Protein 1F9V (pdb70)

B-factor: mean 19.16, std 11.24, range [6.11, 59.89]

Sequence (313 aa):
GNIRVYCRIRPALKNLENSDTSLINVNEFDDNSGVQSMEVTKIQNTAQVHEFKFDKIFDQQDTNVDVFKEVGQLVQSSLDGYNVCIFAYGQTGSGKTFTMLNPGDGIIPSTISHIFNWINKLKTKGWDYKVNCEFIEIYNENIVDLLRKHEIRHDQETKTTTITNVTSCKLESEEMVEIILKKANEHSSASHSIFIIHLSGSNAGAHSYGTLNLVDLAGSERINVSQVVGDRLRETQNINKSLSCLGDVIHALGQPDRHIPFRNSKLTYLLQYSLTGDSKTLMFVNISPSSSHINETLNSLRFASKVNSTRLV

CATH classification: 3.40.850.10

InterPro domains:
  IPR001752 Kinesin motor domain [PF00225] (392-722)
  IPR001752 Kinesin motor domain [PR00380] (465-486)
  IPR001752 Kinesin motor domain [PR00380] (590-607)
  IPR001752 Kinesin motor domain [PR00380] (621-639)
  IPR001752 Kinesin motor domain [PR00380] (673-694)
  IPR001752 Kinesin motor domain [PS50067] (386-723)
  IPR001752 Kinesin motor domain [SM00129] (384-729)
  IPR019821 Kinesin motor domain, conserved site [PS00411] (620-631)
  IPR027417 P-loop containing nucleoside triphosphate hydrolase [SSF52540] (343-721)
  IPR027640 Kinesin-like protein [PTHR47972] (125-725)
  IPR036961 Kinesin motor domain superfamily [G3DSA:3.40.850.10] (383-727)

Organism: Saccharomyces cerevisiae (strain ATCC 204508 / S288c) (NCBI:txid559292)

Structure (mmCIF, N/CA/C/O backbone):
data_1F9V
#
_entry.id   1F9V
#
_cell.length_a   43.94
_cell.length_b   77.37
_cell.length_c   47.71
_cell.angle_alpha   90.0
_cell.angle_beta   105.88
_cell.angle_gamma   90.0
#
_symmetry.space_group_name_H-M   'P 1 21 1'
#
loop_
_entity.id
_entity.type
_entity.pdbx_description
1 polymer 'KINESIN-LIKE PROTEIN KAR3'
2 non-polymer 'MAGNESIUM ION'
3 non-polymer "ADENOSINE-5'-DIPHOSPHATE"
4 water water
#
loop_
_atom_site.group_PDB
_atom_site.id
_atom_site.type_symbol
_atom_site.label_atom_id
_atom_site.label_alt_id
_atom_site.label_comp_id
_atom_site.label_asym_id
_atom_site.label_entity_id
_atom_site.label_seq_id
_atom_site.pdbx_PDB_ins_code
_atom_site.Cartn_x
_atom_site.Cartn_y
_atom_site.Cartn_z
_atom_site.occupancy
_atom_site.B_iso_or_equiv
_atom_site.auth_seq_id
_atom_site.auth_comp_id
_atom_site.auth_asym_id
_atom_site.auth_atom_id
_atom_site.pdbx_PDB_model_num
ATOM 1 N N . GLY A 1 3 ? 3.709 -16.575 9.527 1.00 20.94 385 GLY A N 1
ATOM 2 C CA . GLY A 1 3 ? 3.440 -15.679 10.684 1.00 18.68 385 GLY A CA 1
ATOM 3 C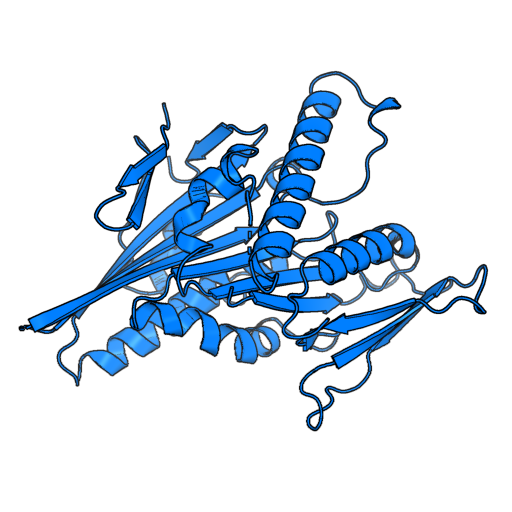 C . GLY A 1 3 ? 1.958 -15.534 10.970 1.00 18.69 385 GLY A C 1
ATOM 4 O O . GLY A 1 3 ? 1.121 -15.801 10.106 1.00 20.17 385 GLY A O 1
ATOM 5 N N . ASN A 1 4 ? 1.632 -15.105 12.185 1.00 16.39 386 ASN A N 1
ATOM 6 C CA . ASN A 1 4 ? 0.242 -14.926 12.595 1.00 14.11 386 ASN A CA 1
ATOM 7 C C . ASN A 1 4 ? -0.240 -13.553 12.149 1.00 12.49 386 ASN A C 1
ATOM 8 O O . ASN A 1 4 ? -0.107 -12.563 12.872 1.00 12.33 386 ASN A O 1
ATOM 13 N N . ILE A 1 5 ? -0.813 -13.511 10.952 1.00 10.60 387 ILE A N 1
ATOM 14 C CA . ILE A 1 5 ? -1.276 -12.269 10.358 1.00 10.35 387 ILE A CA 1
ATOM 15 C C . ILE A 1 5 ? -2.744 -12.322 9.945 1.00 9.88 387 ILE A C 1
ATOM 16 O O . ILE A 1 5 ? -3.221 -13.344 9.465 1.00 10.69 387 ILE A O 1
ATOM 21 N N . ARG A 1 6 ? -3.447 -11.211 10.133 1.00 9.30 388 ARG A N 1
ATOM 22 C CA . ARG A 1 6 ? -4.845 -11.110 9.735 1.00 9.06 388 ARG A CA 1
ATOM 23 C C . ARG A 1 6 ? -5.066 -9.739 9.138 1.00 8.19 388 ARG A C 1
ATOM 24 O O . ARG A 1 6 ? -4.361 -8.785 9.466 1.00 7.30 388 ARG A O 1
ATOM 32 N N . VAL A 1 7 ? -6.047 -9.647 8.251 1.00 7.12 389 VAL A N 1
ATOM 33 C CA . VAL A 1 7 ? -6.359 -8.400 7.584 1.00 8.26 389 VAL A CA 1
ATOM 34 C C . VAL A 1 7 ? -7.840 -8.053 7.701 1.00 8.11 389 VAL A C 1
ATOM 35 O O . VAL A 1 7 ? -8.699 -8.885 7.409 1.00 7.79 389 VAL A O 1
ATOM 39 N N . TYR A 1 8 ? -8.124 -6.835 8.155 1.00 7.89 390 TYR A N 1
ATOM 40 C CA . TYR A 1 8 ? -9.498 -6.339 8.272 1.00 8.30 390 TYR A CA 1
ATOM 41 C C . TYR A 1 8 ? -9.622 -5.117 7.373 1.00 9.59 390 TYR A C 1
ATOM 42 O O . TYR A 1 8 ? -8.673 -4.338 7.229 1.00 9.89 390 TYR A O 1
ATOM 51 N N . CYS A 1 9 ? -10.785 -4.950 6.757 1.00 8.65 391 CYS A N 1
ATOM 52 C CA . CYS A 1 9 ? -11.028 -3.779 5.932 1.00 7.70 391 CYS A CA 1
ATOM 53 C C . CYS A 1 9 ? -12.153 -3.013 6.623 1.00 7.36 391 CYS A C 1
ATOM 54 O O . CYS A 1 9 ? -13.060 -3.627 7.192 1.00 8.42 391 CYS A O 1
ATOM 57 N N . ARG A 1 10 ? -12.088 -1.687 6.611 1.00 7.42 392 ARG A N 1
ATOM 58 C CA . ARG A 1 10 ? -13.153 -0.897 7.212 1.00 7.53 392 ARG A CA 1
ATOM 59 C C . ARG A 1 10 ? -13.572 0.244 6.310 1.00 8.81 392 ARG A C 1
ATOM 60 O O . ARG A 1 10 ? -12.756 1.086 5.928 1.00 7.84 392 ARG A O 1
ATOM 68 N N . ILE A 1 11 ? -14.856 0.265 5.966 1.00 9.40 393 ILE A N 1
ATOM 69 C CA . ILE A 1 11 ? -15.404 1.326 5.133 1.00 9.76 393 ILE A CA 1
ATOM 70 C C . ILE A 1 11 ? -16.003 2.348 6.091 1.00 8.93 393 ILE A C 1
ATOM 71 O O . ILE A 1 11 ? -16.893 2.018 6.878 1.00 10.33 393 ILE A O 1
ATOM 76 N N . ARG A 1 12 ? -15.507 3.576 6.055 1.00 9.16 394 ARG A N 1
ATOM 77 C CA . ARG A 1 12 ? -16.045 4.602 6.934 1.00 9.93 394 ARG A CA 1
ATOM 78 C C . ARG A 1 12 ? -17.333 5.160 6.339 1.00 12.04 394 ARG A C 1
ATOM 79 O O . ARG A 1 12 ? -17.606 4.982 5.152 1.00 11.34 394 ARG A O 1
ATOM 87 N N . PRO A 1 13 ? -18.177 5.782 7.178 1.00 13.74 395 PRO A N 1
ATOM 88 C CA . PRO A 1 13 ? -19.420 6.364 6.662 1.00 13.09 395 PRO A CA 1
ATOM 89 C C . PRO A 1 13 ? -19.068 7.485 5.685 1.00 14.23 395 PRO A C 1
ATOM 90 O O . PRO A 1 13 ? -18.009 8.109 5.788 1.00 12.53 395 PRO A O 1
ATOM 94 N N . ALA A 1 14 ? -19.946 7.739 4.722 1.00 15.53 396 ALA A N 1
ATOM 95 C CA . ALA A 1 14 ? -19.679 8.809 3.767 1.00 17.95 396 ALA A CA 1
ATOM 96 C C . ALA A 1 14 ? -19.986 10.139 4.422 1.00 19.42 396 ALA A C 1
ATOM 97 O O . ALA A 1 14 ? -20.821 10.217 5.339 1.00 18.59 396 ALA A O 1
ATOM 99 N N . LEU A 1 15 ? -19.277 11.181 3.968 1.00 22.70 397 LEU A N 1
ATOM 100 C CA . LEU A 1 15 ? -19.527 12.537 4.461 1.00 27.27 397 LEU A CA 1
ATOM 101 C C . LEU A 1 15 ? -20.747 12.955 3.626 1.00 28.40 397 LEU A C 1
ATOM 102 O O . LEU A 1 15 ? -20.668 13.110 2.396 1.00 28.78 397 LEU A O 1
ATOM 107 N N . LYS A 1 16 ? -21.872 13.204 4.289 1.00 30.13 398 LYS A N 1
ATOM 108 C CA . LYS A 1 16 ? -23.069 13.502 3.516 1.00 32.15 398 LYS A CA 1
ATOM 109 C C . LYS A 1 16 ? -23.188 14.844 2.826 1.00 34.07 398 LYS A C 1
ATOM 110 O O . LYS A 1 16 ? -22.706 15.881 3.289 1.00 33.43 398 LYS A O 1
ATOM 116 N N . ASN A 1 17 ? -23.801 14.762 1.640 1.00 36.75 399 ASN A N 1
ATOM 117 C CA . ASN A 1 17 ? -24.065 15.911 0.744 1.00 39.51 399 ASN A CA 1
ATOM 118 C C . ASN A 1 17 ? -22.766 16.333 0.045 1.00 40.17 399 ASN A C 1
ATOM 119 O O . ASN A 1 17 ? -22.752 16.888 -1.075 1.00 41.02 399 ASN A O 1
ATOM 124 N N . LEU A 1 18 ? -21.651 16.097 0.721 1.00 38.64 400 LEU A N 1
ATOM 125 C CA . LEU A 1 18 ? -20.341 16.417 0.155 1.00 36.62 400 LEU A CA 1
ATOM 126 C C . LEU A 1 18 ? -19.733 15.247 -0.621 1.00 34.02 400 LEU A C 1
ATOM 127 O O . LEU A 1 18 ? -18.872 15.453 -1.481 1.00 35.13 400 LEU A O 1
ATOM 132 N N . GLU A 1 19 ? -20.176 14.027 -0.329 1.00 28.77 401 GLU A N 1
ATOM 133 C CA . GLU A 1 19 ? -19.683 12.842 -1.019 1.00 24.20 401 GLU A CA 1
ATOM 134 C C . GLU A 1 19 ? -20.857 12.080 -1.621 1.00 22.87 401 GLU A C 1
ATOM 135 O O . GLU A 1 19 ? -22.012 12.343 -1.288 1.00 23.07 401 GLU A O 1
ATOM 141 N N . ASN A 1 20 ? -20.562 11.140 -2.513 1.00 20.16 402 ASN A N 1
ATOM 142 C CA . ASN A 1 20 ? -21.604 10.329 -3.127 1.00 17.77 402 ASN A CA 1
ATOM 143 C C . ASN A 1 20 ? -20.996 9.094 -3.767 1.00 17.08 402 ASN A C 1
ATOM 144 O O . ASN A 1 20 ? -19.785 9.023 -3.972 1.00 16.33 402 ASN A O 1
ATOM 149 N N . SER A 1 21 ? -21.843 8.119 -4.076 1.00 15.55 403 SER A N 1
ATOM 150 C CA . SER A 1 21 ? -21.394 6.882 -4.701 1.00 14.82 403 SER A CA 1
ATOM 151 C C . SER A 1 21 ? -22.072 6.728 -6.067 1.00 15.76 403 SER A C 1
ATOM 152 O O . SER A 1 21 ? -22.398 5.618 -6.500 1.00 15.04 403 SER A O 1
ATOM 155 N N . ASP A 1 22 ? -22.269 7.858 -6.738 1.00 16.00 404 ASP A N 1
ATOM 156 C CA . ASP A 1 22 ? -22.925 7.904 -8.046 1.00 16.51 404 ASP A CA 1
ATOM 157 C C . ASP A 1 22 ? -22.239 7.127 -9.168 1.00 17.15 404 ASP A C 1
ATOM 158 O O . ASP A 1 22 ? -22.907 6.643 -10.085 1.00 16.08 404 ASP A O 1
ATOM 163 N N . THR A 1 23 ? -20.914 7.017 -9.112 1.00 14.83 405 THR A N 1
ATOM 164 C CA . THR A 1 23 ? -20.181 6.347 -10.180 1.00 14.70 405 THR A CA 1
ATOM 165 C C . THR A 1 23 ? -19.402 5.092 -9.804 1.00 13.61 405 THR A C 1
ATOM 166 O O . THR A 1 23 ? -18.481 4.693 -10.517 1.00 14.33 405 THR A O 1
ATOM 170 N N . SER A 1 24 ? -19.767 4.466 -8.693 1.00 12.12 406 SER A N 1
ATOM 171 C CA . SER A 1 24 ? -19.097 3.241 -8.275 1.00 12.41 406 SER A CA 1
ATOM 172 C C . SER A 1 24 ? -19.975 2.475 -7.300 1.00 11.65 406 SER A C 1
ATOM 173 O O . SER A 1 24 ? -20.953 3.010 -6.769 1.00 12.95 406 SER A O 1
ATOM 176 N N . LEU A 1 25 ? -19.622 1.217 -7.074 1.00 10.54 407 LEU A N 1
ATOM 177 C CA . LEU A 1 25 ? -20.371 0.373 -6.168 1.00 10.73 407 LEU A CA 1
ATOM 178 C C . LEU A 1 25 ? -19.443 -0.478 -5.311 1.00 11.49 407 LEU A C 1
ATOM 179 O O . LEU A 1 25 ? -18.563 -1.170 -5.817 1.00 11.14 407 LEU A O 1
ATOM 184 N N . ILE A 1 26 ? -19.642 -0.411 -4.007 1.00 11.39 408 ILE A N 1
ATOM 185 C CA . ILE A 1 26 ? -18.857 -1.215 -3.092 1.00 12.52 408 ILE A CA 1
ATOM 186 C C . ILE A 1 26 ? -19.892 -2.044 -2.365 1.00 13.02 408 ILE A C 1
ATOM 187 O O . ILE A 1 26 ? -20.728 -1.509 -1.640 1.00 15.32 408 ILE A O 1
ATOM 192 N N . ASN A 1 27 ? -19.859 -3.348 -2.584 1.00 12.78 409 ASN A N 1
ATOM 193 C CA . ASN A 1 27 ? -20.809 -4.240 -1.945 1.00 13.39 409 ASN A CA 1
ATOM 194 C C . ASN A 1 27 ? -20.102 -5.200 -1.000 1.00 13.21 409 ASN A C 1
ATOM 195 O O . ASN A 1 27 ? -19.225 -5.960 -1.414 1.00 12.71 409 ASN A O 1
ATOM 200 N N . VAL A 1 28 ? -20.493 -5.173 0.269 1.00 12.73 410 VAL A N 1
ATOM 201 C CA . VAL A 1 28 ? -19.893 -6.054 1.260 1.00 12.11 410 VAL A CA 1
ATOM 202 C C . VAL A 1 28 ? -20.845 -7.194 1.589 1.00 13.00 410 VAL A C 1
ATOM 203 O O . VAL A 1 28 ? -22.000 -6.962 1.938 1.00 14.20 410 VAL A O 1
ATOM 207 N N . ASN A 1 29 ? -20.363 -8.424 1.479 1.00 12.65 411 ASN A N 1
ATOM 208 C CA . ASN A 1 29 ? -21.188 -9.578 1.786 1.00 15.65 411 ASN A CA 1
ATOM 209 C C . ASN A 1 29 ? -21.122 -9.894 3.270 1.00 16.43 411 ASN A C 1
ATOM 210 O O . ASN A 1 29 ? -20.227 -9.433 3.980 1.00 15.85 411 ASN A O 1
ATOM 215 N N . GLU A 1 30 ? -22.084 -10.675 3.742 1.00 17.43 412 GLU A N 1
ATOM 216 C CA . GLU A 1 30 ? -22.129 -11.053 5.144 1.00 18.60 412 GLU A CA 1
ATOM 217 C C . GLU A 1 30 ? -20.989 -12.030 5.429 1.00 16.64 412 GLU A C 1
ATOM 218 O O . GLU A 1 30 ? -20.622 -12.830 4.569 1.00 15.45 412 GLU A O 1
ATOM 224 N N . PHE A 1 31 ? -20.413 -11.946 6.625 1.00 15.77 413 PHE A N 1
ATOM 225 C CA . PHE A 1 31 ? -19.318 -12.836 7.010 1.00 15.57 413 PHE A CA 1
ATOM 226 C C . PHE A 1 31 ? -19.751 -14.289 6.824 1.00 16.85 413 PHE A C 1
ATOM 227 O O . PHE A 1 31 ? -20.854 -14.673 7.227 1.00 15.65 413 PHE A O 1
ATOM 235 N N . ASP A 1 32 ? -18.880 -15.091 6.211 1.00 17.04 414 ASP A N 1
ATOM 236 C CA . ASP A 1 32 ? -19.168 -16.499 5.958 1.00 18.58 414 ASP A CA 1
ATOM 237 C C . ASP A 1 32 ? -18.637 -17.366 7.091 1.00 20.57 414 ASP A C 1
ATOM 238 O O . ASP A 1 32 ? -17.456 -17.715 7.116 1.00 20.13 414 ASP A O 1
ATOM 243 N N . ASP A 1 33 ? -19.519 -17.712 8.023 1.00 21.28 415 ASP A N 1
ATOM 244 C CA . ASP A 1 33 ? -19.154 -18.536 9.170 1.00 23.82 415 ASP A CA 1
ATOM 245 C C . ASP A 1 33 ? -18.531 -19.866 8.754 1.00 23.06 415 ASP A C 1
ATOM 246 O O . ASP A 1 33 ? -17.632 -20.375 9.420 1.00 24.18 415 ASP A O 1
ATOM 251 N N . ASN A 1 34 ? -19.021 -20.419 7.650 1.00 23.56 416 ASN A N 1
ATOM 252 C CA . ASN A 1 34 ? -18.554 -21.700 7.120 1.00 23.54 416 ASN A CA 1
ATOM 253 C C . ASN A 1 34 ? -17.084 -21.682 6.693 1.00 21.48 416 ASN A C 1
ATOM 254 O O . ASN A 1 34 ? -16.348 -22.640 6.934 1.00 21.03 416 ASN A O 1
ATOM 259 N N . SER A 1 35 ? -16.659 -20.591 6.064 1.00 18.10 417 SER A N 1
ATOM 260 C CA . SER A 1 35 ? -15.288 -20.489 5.579 1.00 16.36 417 SER A CA 1
ATOM 261 C C . SER A 1 35 ? -14.378 -19.600 6.421 1.00 14.21 417 SER A C 1
ATOM 262 O O . SER A 1 35 ? -13.161 -19.644 6.274 1.00 14.78 417 SER A O 1
ATOM 265 N N . GLY A 1 36 ? -14.959 -18.792 7.295 1.00 12.54 418 GLY A N 1
ATOM 266 C CA . GLY A 1 36 ? -14.149 -17.933 8.141 1.00 12.07 418 GLY A CA 1
ATOM 267 C C . GLY A 1 36 ? -13.624 -16.645 7.526 1.00 12.39 418 GLY A C 1
ATOM 268 O O . GLY A 1 36 ? -12.692 -16.043 8.064 1.00 12.22 418 GLY A O 1
ATOM 269 N N . VAL A 1 37 ? -14.197 -16.219 6.402 1.00 10.07 419 VAL A N 1
ATOM 270 C CA . VAL A 1 37 ? -13.775 -14.973 5.766 1.00 10.24 419 VAL A CA 1
ATOM 271 C C . VAL A 1 37 ? -14.998 -14.179 5.326 1.00 10.45 419 VAL A C 1
ATOM 272 O O . VAL A 1 37 ? -16.122 -14.681 5.363 1.00 10.83 419 VAL A O 1
ATOM 276 N N . GLN A 1 38 ? -14.768 -12.936 4.923 1.00 9.45 420 GLN A N 1
ATOM 277 C CA . GLN A 1 38 ? -15.826 -12.055 4.452 1.00 9.78 420 GLN A CA 1
ATOM 278 C C . GLN A 1 38 ? -15.383 -11.489 3.111 1.00 10.76 420 GLN A C 1
ATOM 279 O O . GLN A 1 38 ? -14.216 -11.135 2.936 1.00 10.78 420 GLN A O 1
ATOM 285 N N . SER A 1 39 ? -16.310 -11.393 2.163 1.00 10.03 421 SER A N 1
ATOM 286 C CA . SER A 1 39 ? -15.965 -10.891 0.844 1.00 10.53 421 SER A CA 1
ATOM 287 C C . SER A 1 39 ? -16.664 -9.593 0.474 1.00 10.01 421 SER A C 1
ATOM 288 O O . SER A 1 39 ? -17.659 -9.200 1.084 1.00 9.75 421 SER A O 1
ATOM 291 N N . MET A 1 40 ? -16.108 -8.923 -0.530 1.00 9.77 422 MET A N 1
ATOM 292 C CA . MET A 1 40 ? -16.659 -7.673 -1.025 1.00 9.85 422 MET A CA 1
ATOM 293 C C . MET A 1 40 ? -16.357 -7.550 -2.514 1.00 10.51 422 MET A C 1
ATOM 294 O O . MET A 1 40 ? -15.445 -8.202 -3.034 1.00 9.70 422 MET A O 1
ATOM 299 N N . GLU A 1 41 ? -17.141 -6.717 -3.194 1.00 11.49 423 GLU A N 1
ATOM 300 C CA . GLU A 1 41 ? -16.980 -6.489 -4.624 1.00 12.73 423 GLU A CA 1
ATOM 301 C C . GLU A 1 41 ? -16.988 -5.000 -4.896 1.00 11.56 423 GLU A C 1
ATOM 302 O O . GLU A 1 41 ? -17.805 -4.265 -4.349 1.00 12.45 423 GLU A O 1
ATOM 308 N N . VAL A 1 42 ? -16.064 -4.560 -5.741 1.00 10.95 424 VAL A N 1
ATOM 309 C CA . VAL A 1 42 ? -15.955 -3.154 -6.088 1.00 10.46 424 VAL A CA 1
ATOM 310 C C . VAL A 1 42 ? -16.076 -3.025 -7.595 1.00 10.77 424 VAL A C 1
ATOM 311 O O . VAL A 1 42 ? -15.383 -3.713 -8.342 1.00 10.51 424 VAL A O 1
ATOM 315 N N . THR A 1 43 ? -16.956 -2.136 -8.037 1.00 11.50 425 THR A N 1
ATOM 316 C CA . THR A 1 43 ? -17.167 -1.921 -9.461 1.00 11.91 425 THR A CA 1
ATOM 317 C C . THR A 1 43 ? -17.188 -0.436 -9.805 1.00 12.00 425 THR A C 1
ATOM 318 O O . THR A 1 43 ? -17.777 0.367 -9.083 1.00 12.70 425 THR A O 1
ATOM 322 N N . LYS A 1 44 ? -16.535 -0.075 -10.906 1.00 11.92 426 LYS A N 1
ATOM 323 C CA . LYS A 1 44 ? -16.512 1.307 -11.369 1.00 13.40 426 LYS A CA 1
ATOM 324 C C . LYS A 1 44 ? -17.558 1.398 -12.479 1.00 13.33 426 LYS A C 1
ATOM 325 O O . LYS A 1 44 ? -17.613 0.531 -13.353 1.00 13.41 426 LYS A O 1
ATOM 331 N N . ILE A 1 45 ? -18.381 2.442 -12.435 1.00 14.64 427 ILE A N 1
ATOM 332 C CA . ILE A 1 45 ? -19.451 2.630 -13.412 1.00 17.28 427 ILE A CA 1
ATOM 333 C C . ILE A 1 45 ? -18.990 2.675 -14.871 1.00 19.38 427 ILE A C 1
ATOM 334 O O . ILE A 1 45 ? -19.728 2.262 -15.765 1.00 19.65 427 ILE A O 1
ATOM 339 N N . GLN A 1 46 ? -17.775 3.158 -15.114 1.00 20.32 428 GLN A N 1
ATOM 340 C CA . GLN A 1 46 ? -17.246 3.247 -16.473 1.00 22.93 428 GLN A CA 1
ATOM 341 C C . GLN A 1 46 ? -17.138 1.884 -17.154 1.00 22.33 428 GLN A C 1
ATOM 342 O O . GLN A 1 46 ? -17.080 1.800 -18.376 1.00 22.46 428 GLN A O 1
ATOM 348 N N . ASN A 1 47 ? -17.091 0.823 -16.356 1.00 21.35 429 ASN A N 1
ATOM 349 C CA . ASN A 1 47 ? -16.997 -0.534 -16.875 1.00 20.95 429 ASN A CA 1
ATOM 350 C C . ASN A 1 47 ? -17.507 -1.513 -15.826 1.00 19.65 429 ASN A C 1
ATOM 351 O O . ASN A 1 47 ? -16.725 -2.172 -15.135 1.00 16.21 429 ASN A O 1
ATOM 356 N N . THR A 1 48 ? -18.826 -1.612 -15.722 1.00 17.48 430 THR A N 1
ATOM 357 C CA . THR A 1 48 ? -19.445 -2.481 -14.736 1.00 18.05 430 THR A CA 1
ATOM 358 C C . THR A 1 48 ? -19.266 -3.972 -14.995 1.00 18.07 430 THR A C 1
ATOM 359 O O . THR A 1 48 ? -19.680 -4.797 -14.179 1.00 17.82 430 THR A O 1
ATOM 363 N N . ALA A 1 49 ? -18.646 -4.319 -16.122 1.00 18.44 431 ALA A N 1
ATOM 364 C CA . ALA A 1 49 ? -18.401 -5.724 -16.447 1.00 19.56 431 ALA A CA 1
ATOM 365 C C . ALA A 1 49 ? -17.195 -6.247 -15.659 1.00 18.76 431 ALA A C 1
ATOM 366 O O . ALA A 1 49 ? -17.041 -7.452 -15.477 1.00 19.09 431 ALA A O 1
ATOM 368 N N . GLN A 1 50 ? -16.340 -5.336 -15.200 1.00 18.14 432 GLN A N 1
ATOM 369 C CA . GLN A 1 50 ? -15.167 -5.724 -14.427 1.00 18.47 432 GLN A CA 1
ATOM 370 C C . GLN A 1 50 ? -15.426 -5.517 -12.938 1.00 16.48 432 GLN A C 1
ATOM 371 O O . GLN A 1 50 ? -15.422 -4.389 -12.437 1.00 16.10 432 GLN A O 1
ATOM 377 N N . VAL A 1 51 ? -15.657 -6.619 -12.236 1.00 15.40 433 VAL A N 1
ATOM 378 C CA . VAL A 1 51 ? -15.923 -6.568 -10.810 1.00 15.96 433 VAL A CA 1
ATOM 379 C C . VAL A 1 51 ? -14.698 -7.067 -10.051 1.00 15.26 433 VAL A C 1
ATOM 380 O O . VAL A 1 51 ? -14.229 -8.175 -10.288 1.00 16.14 433 VAL A O 1
ATOM 384 N N . HIS A 1 52 ? -14.173 -6.232 -9.160 1.00 13.97 434 HIS A N 1
ATOM 385 C CA . HIS A 1 52 ? -13.007 -6.595 -8.360 1.00 14.57 434 HIS A CA 1
ATOM 386 C C . HIS A 1 52 ? -13.477 -7.208 -7.049 1.00 14.06 434 HIS A C 1
ATOM 387 O O . HIS A 1 52 ? -14.120 -6.537 -6.241 1.00 13.73 434 HIS A O 1
ATOM 394 N N . GLU A 1 53 ? -13.163 -8.482 -6.839 1.00 13.94 435 GLU A N 1
ATOM 395 C CA . GLU A 1 53 ? -13.559 -9.153 -5.612 1.00 14.51 435 GLU A CA 1
ATOM 396 C C . GLU A 1 53 ? -12.376 -9.262 -4.659 1.00 14.51 435 GLU A C 1
ATOM 397 O O . GLU A 1 53 ? -11.234 -9.463 -5.087 1.00 13.92 435 GLU A O 1
ATOM 403 N N . PHE A 1 54 ? -12.665 -9.130 -3.369 1.00 12.46 436 PHE A N 1
ATOM 404 C CA . PHE A 1 54 ? -11.647 -9.223 -2.331 1.00 11.27 436 PHE A CA 1
ATOM 405 C C . PHE A 1 54 ? -12.213 -9.985 -1.141 1.00 12.23 436 PHE A C 1
ATOM 406 O O . PHE A 1 54 ? -13.414 -9.926 -0.864 1.00 13.17 436 PHE A O 1
ATOM 414 N N . LYS A 1 55 ? -11.343 -10.710 -0.445 1.00 11.34 437 LYS A N 1
ATOM 415 C CA . LYS A 1 55 ? -11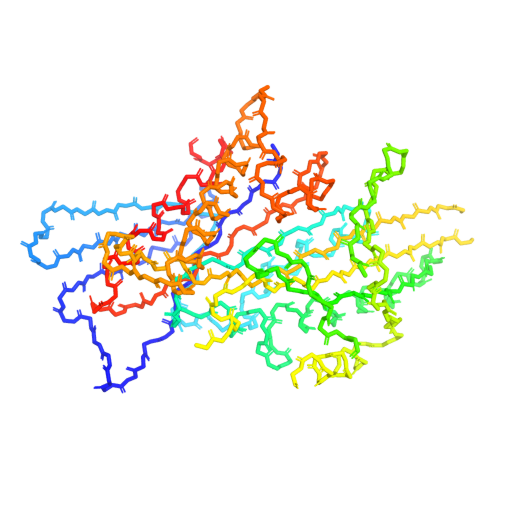.735 -11.468 0.738 1.00 10.72 437 LYS A CA 1
ATOM 416 C C . LYS A 1 55 ? -10.742 -11.148 1.850 1.00 10.34 437 LYS A C 1
ATOM 417 O O . LYS A 1 55 ? -9.528 -11.098 1.608 1.00 9.84 437 LYS A O 1
ATOM 423 N N . PHE A 1 56 ? -11.268 -10.921 3.052 1.00 8.05 438 PHE A N 1
ATOM 424 C CA . PHE A 1 56 ? -10.456 -10.593 4.218 1.00 7.58 438 PHE A CA 1
ATOM 425 C C . PHE A 1 56 ? -10.986 -11.340 5.427 1.00 9.21 438 PHE A C 1
ATOM 426 O O . PHE A 1 56 ? -12.017 -12.004 5.353 1.00 9.54 438 PHE A O 1
ATOM 434 N N . ASP A 1 57 ? -10.280 -11.248 6.546 1.00 9.23 439 ASP A N 1
ATOM 435 C CA . ASP A 1 57 ? -10.717 -11.939 7.748 1.00 9.42 439 ASP A CA 1
ATOM 436 C C . ASP A 1 57 ? -12.000 -11.311 8.276 1.00 9.43 439 ASP A C 1
ATOM 437 O O . ASP A 1 57 ? -12.822 -11.978 8.905 1.00 9.70 439 ASP A O 1
ATOM 442 N N . LYS A 1 58 ? -12.172 -10.023 8.003 1.00 9.90 440 LYS A N 1
ATOM 443 C CA . LYS A 1 58 ? -13.364 -9.310 8.439 1.00 11.41 440 LYS A CA 1
ATOM 444 C C . LYS A 1 58 ? -13.484 -8.003 7.682 1.00 11.46 440 LYS A C 1
ATOM 445 O O . LYS A 1 58 ? -12.484 -7.354 7.368 1.00 9.08 440 LYS A O 1
ATOM 451 N N . ILE A 1 59 ? -14.713 -7.621 7.366 1.00 9.79 441 ILE A N 1
ATOM 452 C CA . ILE A 1 59 ? -14.937 -6.366 6.675 1.00 9.26 441 ILE A CA 1
ATOM 453 C C . ILE A 1 59 ? -15.969 -5.593 7.470 1.00 9.57 441 ILE A C 1
ATOM 454 O O . ILE A 1 59 ? -17.078 -6.070 7.690 1.00 11.47 441 ILE A O 1
ATOM 459 N N . PHE A 1 60 ? -15.576 -4.416 7.938 1.00 8.33 442 PHE A N 1
ATOM 460 C CA . PHE A 1 60 ? -16.463 -3.553 8.705 1.00 9.31 442 PHE A CA 1
ATOM 461 C C . PHE A 1 60 ? -17.074 -2.555 7.738 1.00 10.11 442 PHE A C 1
ATOM 462 O O . PHE A 1 60 ? -16.363 -1.958 6.929 1.00 9.86 442 PHE A O 1
ATOM 470 N N . ASP A 1 61 ? -18.389 -2.377 7.807 1.00 11.18 443 ASP A N 1
ATOM 471 C CA . ASP A 1 61 ? -19.039 -1.431 6.911 1.00 11.79 443 ASP A CA 1
ATOM 472 C C . ASP A 1 61 ? -19.386 -0.129 7.624 1.00 11.62 443 ASP A C 1
ATOM 473 O O . ASP A 1 61 ? -19.003 0.078 8.779 1.00 10.56 443 ASP A O 1
ATOM 478 N N . GLN A 1 62 ? -20.100 0.751 6.932 1.00 10.41 444 GLN A N 1
ATOM 479 C CA . GLN A 1 62 ? -20.458 2.047 7.489 1.00 11.92 444 GLN A CA 1
ATOM 480 C C . GLN A 1 62 ? -21.270 1.999 8.780 1.00 10.43 444 GLN A C 1
ATOM 481 O O . GLN A 1 62 ? -21.297 2.977 9.522 1.00 12.30 444 GLN A O 1
ATOM 487 N N . GLN A 1 63 ? -21.924 0.873 9.050 1.00 11.06 445 GLN A N 1
ATOM 488 C CA . GLN A 1 63 ? -22.726 0.741 10.265 1.00 12.54 445 GLN A CA 1
ATOM 489 C C . GLN A 1 63 ? -21.859 0.357 11.464 1.00 12.93 445 GLN A C 1
ATOM 490 O O . GLN A 1 63 ? -22.276 0.507 12.612 1.00 12.43 445 GLN A O 1
ATOM 496 N N . ASP A 1 64 ? -20.654 -0.143 11.193 1.00 11.51 446 ASP A N 1
ATOM 497 C CA . ASP A 1 64 ? -19.749 -0.565 12.260 1.00 10.01 446 ASP A CA 1
ATOM 498 C C . ASP A 1 64 ? -19.051 0.591 12.958 1.00 10.47 446 ASP A C 1
ATOM 499 O O . ASP A 1 64 ? -18.237 1.292 12.366 1.00 11.14 446 ASP A O 1
ATOM 504 N N . THR A 1 65 ? -19.382 0.783 14.229 1.00 10.04 447 THR A N 1
ATOM 505 C CA . THR A 1 65 ? -18.795 1.843 15.043 1.00 9.80 447 THR A CA 1
ATOM 506 C C . THR A 1 65 ? -17.449 1.386 15.621 1.00 8.84 447 THR A C 1
ATOM 507 O O . THR A 1 65 ? -17.054 0.229 15.477 1.00 8.58 447 THR A O 1
ATOM 511 N N . ASN A 1 66 ? -16.753 2.302 16.284 1.00 9.03 448 ASN A N 1
ATOM 512 C CA . ASN A 1 66 ? -15.482 1.958 16.905 1.00 9.68 448 ASN A CA 1
ATOM 513 C C . ASN A 1 66 ? -15.687 0.871 17.959 1.00 9.58 448 ASN A C 1
ATOM 514 O O . ASN A 1 66 ? -14.851 -0.014 18.120 1.00 10.78 448 ASN A O 1
ATOM 519 N N . VAL A 1 67 ? -16.810 0.920 18.673 1.00 10.71 449 VAL A N 1
ATOM 520 C CA . VAL A 1 67 ? -17.098 -0.098 19.680 1.00 10.83 449 VAL A CA 1
ATOM 521 C C . VAL A 1 67 ? -17.275 -1.469 19.001 1.00 10.71 449 VAL A C 1
ATOM 522 O O . VAL A 1 67 ? -16.792 -2.488 19.501 1.00 10.13 449 VAL A O 1
ATOM 526 N N . ASP A 1 68 ? -17.960 -1.493 17.858 1.00 9.93 450 ASP A N 1
ATOM 527 C CA . ASP A 1 68 ? -18.165 -2.738 17.116 1.00 11.06 450 ASP A CA 1
ATOM 528 C C . ASP A 1 68 ? -16.820 -3.304 16.641 1.00 9.10 450 ASP A C 1
ATOM 529 O O . ASP A 1 68 ? -16.589 -4.508 16.685 1.00 10.72 450 ASP A O 1
ATOM 534 N N . VAL A 1 69 ? -15.940 -2.422 16.181 1.00 9.06 451 VAL A N 1
ATOM 535 C CA . VAL A 1 69 ? -14.630 -2.844 15.696 1.00 9.04 451 VAL A CA 1
ATOM 536 C C . VAL A 1 69 ? -13.821 -3.473 16.824 1.00 8.50 451 VAL A C 1
ATOM 537 O O . VAL A 1 69 ? -13.215 -4.528 16.655 1.00 8.71 451 VAL A O 1
ATOM 541 N N . PHE A 1 70 ? -13.831 -2.843 17.990 1.00 9.06 452 PHE A N 1
ATOM 542 C CA . PHE A 1 70 ? -13.051 -3.389 19.085 1.00 11.15 452 PHE A CA 1
ATOM 543 C C . PHE A 1 70 ? -13.544 -4.732 19.596 1.00 12.02 452 PHE A C 1
ATOM 544 O O . PHE A 1 70 ? -12.816 -5.436 20.295 1.00 12.39 452 PHE A O 1
ATOM 552 N N . LYS A 1 71 ? -14.774 -5.105 19.250 1.00 13.17 453 LYS A N 1
ATOM 553 C CA . LYS A 1 71 ? -15.289 -6.391 19.695 1.00 14.01 453 LYS A CA 1
ATOM 554 C C . LYS A 1 71 ? -14.398 -7.481 19.122 1.00 14.07 453 LYS A C 1
ATOM 555 O O . LYS A 1 71 ? -14.243 -8.549 19.707 1.00 15.49 453 LYS A O 1
ATOM 561 N N . GLU A 1 72 ? -13.807 -7.206 17.966 1.00 14.65 454 GLU A N 1
ATOM 562 C CA . GLU A 1 72 ? -12.919 -8.169 17.336 1.00 16.01 454 GLU A CA 1
ATOM 563 C C . GLU A 1 72 ? -11.486 -7.942 17.825 1.00 16.12 454 GLU A C 1
ATOM 564 O O . GLU A 1 72 ? -10.798 -8.882 18.219 1.00 18.92 454 GLU A O 1
ATOM 570 N N . VAL A 1 73 ? -11.058 -6.685 17.829 1.00 15.11 455 VAL A N 1
ATOM 571 C CA . VAL A 1 73 ? -9.703 -6.325 18.233 1.00 13.95 455 VAL A CA 1
ATOM 572 C C . VAL A 1 73 ? -9.322 -6.650 19.675 1.00 13.89 455 VAL A C 1
ATOM 573 O O . VAL A 1 73 ? -8.162 -6.934 19.960 1.00 13.57 455 VAL A O 1
ATOM 577 N N . GLY A 1 74 ? -10.288 -6.617 20.585 1.00 13.72 456 GLY A N 1
ATOM 578 C CA . GLY A 1 74 ? -9.982 -6.903 21.978 1.00 13.88 456 GLY A CA 1
ATOM 579 C C . GLY A 1 74 ? -9.317 -8.248 22.220 1.00 14.35 456 GLY A C 1
ATOM 580 O O . GLY A 1 74 ? -8.408 -8.370 23.048 1.00 13.80 456 GLY A O 1
ATOM 581 N N . GLN A 1 75 ? -9.771 -9.263 21.493 1.00 15.20 457 GLN A N 1
ATOM 582 C CA . GLN A 1 75 ? -9.245 -10.616 21.627 1.00 16.99 457 GLN A CA 1
ATOM 583 C C . GLN A 1 75 ? -7.779 -10.695 21.205 1.00 16.18 457 GLN A C 1
ATOM 584 O O . GLN A 1 75 ? -7.028 -11.540 21.686 1.00 17.07 457 GLN A O 1
ATOM 590 N N . LEU A 1 76 ? -7.373 -9.807 20.308 1.00 14.84 458 LEU A N 1
ATOM 591 C CA . LEU A 1 76 ? -5.995 -9.794 19.846 1.00 13.22 458 LEU A CA 1
ATOM 592 C C . LEU A 1 76 ? -5.080 -9.109 20.862 1.00 12.44 458 LEU A C 1
ATOM 593 O O . LEU A 1 76 ? -4.091 -9.690 21.307 1.00 12.78 458 LEU A O 1
ATOM 598 N N . VAL A 1 77 ? -5.420 -7.879 21.239 1.00 12.31 459 VAL A N 1
ATOM 599 C CA . VAL A 1 77 ? -4.586 -7.123 22.166 1.00 12.94 459 VAL A CA 1
ATOM 600 C C . VAL A 1 77 ? -4.425 -7.749 23.545 1.00 13.99 459 VAL A C 1
ATOM 601 O O . VAL A 1 77 ? -3.415 -7.520 24.208 1.00 13.77 459 VAL A O 1
ATOM 605 N N . GLN A 1 78 ? -5.393 -8.547 23.985 1.00 14.51 460 GLN A N 1
ATOM 606 C CA . GLN A 1 78 ? -5.261 -9.165 25.299 1.00 16.09 460 GLN A CA 1
ATOM 607 C C . GLN A 1 78 ? -4.195 -10.260 25.302 1.00 16.34 460 GLN A C 1
ATOM 608 O O . GLN A 1 78 ? -3.686 -10.635 26.356 1.00 16.45 460 GLN A O 1
ATOM 614 N N . SER A 1 79 ? -3.839 -10.756 24.122 1.00 15.25 461 SER A N 1
ATOM 615 C CA . SER A 1 79 ? -2.823 -11.794 24.020 1.00 15.06 461 SER A CA 1
ATOM 616 C C . SER A 1 79 ? -1.475 -11.279 24.543 1.00 14.62 461 SER A C 1
ATOM 617 O O . SER A 1 79 ? -0.593 -12.065 24.885 1.00 13.67 461 SER A O 1
ATOM 620 N N . SER A 1 80 ? -1.324 -9.960 24.617 1.00 13.30 462 SER A N 1
ATOM 621 C CA . SER A 1 80 ? -0.086 -9.363 25.113 1.00 15.54 462 SER A CA 1
ATOM 622 C C . SER A 1 80 ? 0.125 -9.673 26.593 1.00 16.93 462 SER A C 1
ATOM 623 O O . SER A 1 80 ? 1.246 -9.583 27.099 1.00 14.84 462 SER A O 1
ATOM 626 N N . LEU A 1 81 ? -0.954 -10.030 27.287 1.00 17.32 463 LEU A N 1
ATOM 627 C CA . LEU A 1 81 ? -0.862 -10.365 28.706 1.00 17.60 463 LEU A CA 1
ATOM 628 C C . LEU A 1 81 ? -0.245 -11.751 28.855 1.00 17.16 463 LEU A C 1
ATOM 629 O O . LEU A 1 81 ? 0.242 -12.115 29.927 1.00 16.73 463 LEU A O 1
ATOM 634 N N . ASP A 1 82 ? -0.262 -12.516 27.766 1.00 16.27 464 ASP A N 1
ATOM 635 C CA . ASP A 1 82 ? 0.318 -13.856 27.746 1.00 17.36 464 ASP A CA 1
ATOM 636 C C . ASP A 1 82 ? 1.757 -13.806 27.228 1.00 15.25 464 ASP A C 1
ATOM 637 O O . ASP A 1 82 ? 2.392 -14.844 27.061 1.00 16.96 464 ASP A O 1
ATOM 642 N N . GLY A 1 83 ? 2.258 -12.605 26.959 1.00 13.33 465 GLY A N 1
ATOM 643 C CA . GLY A 1 83 ? 3.619 -12.465 26.472 1.00 13.30 465 GLY A CA 1
ATOM 644 C C . GLY A 1 83 ? 3.770 -12.339 24.966 1.00 14.06 465 GLY A C 1
ATOM 645 O O . GLY A 1 83 ? 4.888 -12.315 24.453 1.00 13.90 465 GLY A O 1
ATOM 646 N N . TYR A 1 84 ? 2.655 -12.270 24.246 1.00 13.39 466 TYR A N 1
ATOM 647 C CA . TYR A 1 84 ? 2.716 -12.134 22.794 1.00 12.54 466 TYR A CA 1
ATOM 648 C C . TYR A 1 84 ? 2.945 -10.680 22.428 1.00 10.81 466 TYR A C 1
ATOM 649 O O . TYR A 1 84 ? 2.471 -9.777 23.116 1.00 10.78 466 TYR A O 1
ATOM 658 N N . ASN A 1 85 ? 3.685 -10.455 21.349 1.00 9.48 467 ASN A N 1
ATOM 659 C CA . ASN A 1 85 ? 3.896 -9.106 20.871 1.00 8.81 467 ASN A CA 1
ATOM 660 C C . ASN A 1 85 ? 2.766 -8.909 19.868 1.00 7.51 467 ASN A C 1
ATOM 661 O O . ASN A 1 85 ? 2.357 -9.862 19.193 1.00 8.27 467 ASN A O 1
ATOM 666 N N . VAL A 1 86 ? 2.280 -7.681 19.767 1.00 7.11 468 VAL A N 1
ATOM 667 C CA . VAL A 1 86 ? 1.170 -7.389 18.875 1.00 7.81 468 VAL A CA 1
ATOM 668 C C . VAL A 1 86 ? 1.428 -6.143 18.052 1.00 6.88 468 VAL A C 1
ATOM 669 O O . VAL A 1 86 ? 1.953 -5.155 18.559 1.00 7.27 468 VAL A O 1
ATOM 673 N N . CYS A 1 87 ? 1.058 -6.201 16.774 1.00 8.10 469 CYS A N 1
ATOM 674 C CA . CYS A 1 87 ? 1.189 -5.054 15.881 1.00 7.22 469 CYS A CA 1
ATOM 675 C C . CYS A 1 87 ? -0.156 -4.832 15.199 1.00 7.18 469 CYS A C 1
ATOM 676 O O . CYS A 1 87 ? -0.784 -5.783 14.733 1.00 7.70 469 CYS A O 1
ATOM 679 N N . ILE A 1 88 ? -0.600 -3.581 15.167 1.00 7.84 470 ILE A N 1
ATOM 680 C CA . ILE A 1 88 ? -1.836 -3.227 14.479 1.00 8.05 470 ILE A CA 1
ATOM 681 C C . ILE A 1 88 ? -1.479 -2.040 13.600 1.00 7.60 470 ILE A C 1
ATOM 682 O O . ILE A 1 88 ? -1.035 -1.003 14.099 1.00 7.68 470 ILE A O 1
ATOM 687 N N . PHE A 1 89 ? -1.648 -2.199 12.289 1.00 7.23 471 PHE A N 1
ATOM 688 C CA . PHE A 1 89 ? -1.327 -1.124 11.356 1.00 8.07 471 PHE A CA 1
ATOM 689 C C . PHE A 1 89 ? -2.579 -0.582 10.664 1.00 9.73 471 PHE A C 1
ATOM 690 O O . PHE A 1 89 ? -3.286 -1.335 9.992 1.00 11.31 471 PHE A O 1
ATOM 698 N N . ALA A 1 90 ? -2.854 0.706 10.825 1.00 7.55 472 ALA A N 1
ATOM 699 C CA . ALA A 1 90 ? -3.991 1.318 10.140 1.00 6.94 472 ALA A CA 1
ATOM 700 C C . ALA A 1 90 ? -3.400 1.862 8.838 1.00 7.25 472 ALA A C 1
ATOM 701 O O . ALA A 1 90 ? -2.515 2.722 8.863 1.00 6.98 472 ALA A O 1
ATOM 703 N N . TYR A 1 91 ? -3.901 1.354 7.711 1.00 6.88 473 TYR A N 1
ATOM 704 C CA . TYR A 1 91 ? -3.422 1.704 6.373 1.00 6.98 473 TYR A CA 1
ATOM 705 C C . TYR A 1 91 ? -4.549 2.271 5.520 1.00 7.46 473 TYR A C 1
ATOM 706 O O . TYR A 1 91 ? -5.684 1.800 5.602 1.00 8.42 473 TYR A O 1
ATOM 715 N N . GLY A 1 92 ? -4.227 3.255 4.685 1.00 7.03 474 GLY A N 1
ATOM 716 C CA . GLY A 1 92 ? -5.236 3.839 3.817 1.00 7.32 474 GLY A CA 1
ATOM 717 C C . GLY A 1 92 ? -4.899 5.255 3.411 1.00 7.87 474 GLY A C 1
ATOM 718 O O . GLY A 1 92 ? -4.010 5.882 3.988 1.00 8.21 474 GLY A O 1
ATOM 719 N N . GLN A 1 93 ? -5.613 5.782 2.423 1.00 8.31 475 GLN A N 1
ATOM 720 C CA . GLN A 1 93 ? -5.343 7.137 1.966 1.00 7.91 475 GLN A CA 1
ATOM 721 C C . GLN A 1 93 ? -5.741 8.151 3.018 1.00 8.04 475 GLN A C 1
ATOM 722 O O . GLN A 1 93 ? -6.551 7.862 3.901 1.00 8.45 475 GLN A O 1
ATOM 728 N N . THR A 1 94 ? -5.166 9.342 2.929 1.00 9.09 476 THR A N 1
ATOM 729 C CA . THR A 1 94 ? -5.506 10.410 3.854 1.00 9.65 476 THR A CA 1
ATOM 730 C C . THR A 1 94 ? -7.008 10.666 3.664 1.00 10.09 476 THR A C 1
ATOM 731 O O . THR A 1 94 ? -7.488 10.787 2.536 1.00 11.24 476 THR A O 1
ATOM 735 N N . GLY A 1 95 ? -7.739 10.711 4.770 1.00 11.03 477 GLY A N 1
ATOM 736 C CA . GLY A 1 95 ? -9.174 10.926 4.716 1.00 10.94 477 GLY A CA 1
ATOM 737 C C . GLY A 1 95 ? -9.989 9.639 4.794 1.00 11.11 477 GLY A C 1
ATOM 738 O O . GLY A 1 95 ? -11.217 9.686 4.846 1.00 11.79 477 GLY A O 1
ATOM 739 N N . SER A 1 96 ? -9.328 8.485 4.823 1.00 8.44 478 SER A N 1
ATOM 740 C CA . SER A 1 96 ? -10.056 7.224 4.871 1.00 9.16 478 SER A CA 1
ATOM 741 C C . SER A 1 96 ? -10.533 6.800 6.263 1.00 10.38 478 SER A C 1
ATOM 742 O O . SER A 1 96 ? -11.442 5.973 6.380 1.00 9.60 478 SER A O 1
ATOM 745 N N . GLY A 1 97 ? -9.916 7.347 7.314 1.00 10.16 479 GLY A N 1
ATOM 746 C CA . GLY A 1 97 ? -10.313 7.009 8.674 1.00 9.41 479 GLY A CA 1
ATOM 747 C C . GLY A 1 97 ? -9.293 6.336 9.593 1.00 8.61 479 GLY A C 1
ATOM 748 O O . GLY A 1 97 ? -9.674 5.809 10.635 1.00 8.65 479 GLY A O 1
ATOM 749 N N . LYS A 1 98 ? -8.011 6.351 9.231 1.00 8.26 480 LYS A N 1
ATOM 750 C CA . LYS A 1 98 ? -6.979 5.714 10.065 1.00 9.29 480 LYS A CA 1
ATOM 751 C C . LYS A 1 98 ? -6.923 6.269 11.492 1.00 7.72 480 LYS A C 1
ATOM 752 O O . LYS A 1 98 ? -6.952 5.518 12.468 1.00 8.86 480 LYS A O 1
ATOM 758 N N . THR A 1 99 ? -6.832 7.585 11.609 1.00 9.16 481 THR A N 1
ATOM 759 C CA . THR A 1 99 ? -6.754 8.220 12.920 1.00 9.02 481 THR A CA 1
ATOM 760 C C . THR A 1 99 ? -8.030 8.067 13.730 1.00 9.99 481 THR A C 1
ATOM 761 O O . THR A 1 99 ? -7.973 7.852 14.938 1.00 10.75 481 THR A O 1
ATOM 765 N N . PHE A 1 100 ? -9.180 8.183 13.074 1.00 9.93 482 PHE A N 1
ATOM 766 C CA . PHE A 1 100 ? -10.449 8.019 13.781 1.00 10.11 482 PHE A CA 1
ATOM 767 C C . PHE A 1 100 ? -10.487 6.614 14.368 1.00 8.55 482 PHE A C 1
ATOM 768 O O . PHE A 1 100 ? -10.888 6.404 15.510 1.00 10.18 482 PHE A O 1
ATOM 776 N N . THR A 1 101 ? -10.049 5.650 13.570 1.00 9.11 483 THR A N 1
ATOM 777 C CA . THR A 1 101 ? -10.034 4.261 13.989 1.00 9.18 483 THR A CA 1
ATOM 778 C C . THR A 1 101 ? -9.083 4.015 15.148 1.00 8.97 483 THR A C 1
ATOM 779 O O . THR A 1 101 ? -9.431 3.335 16.112 1.00 8.82 483 THR A O 1
ATOM 783 N N . MET A 1 102 ? -7.886 4.584 15.058 1.00 8.82 484 MET A N 1
ATOM 784 C CA . MET A 1 102 ? -6.879 4.380 16.094 1.00 10.31 484 MET A CA 1
ATOM 785 C C . MET A 1 102 ? -6.915 5.325 17.286 1.00 12.37 484 MET A C 1
ATOM 786 O O . MET A 1 102 ? -6.638 4.912 18.418 1.00 12.17 484 MET A O 1
ATOM 791 N N . LEU A 1 103 ? -7.264 6.582 17.036 1.00 13.19 485 LEU A N 1
ATOM 792 C CA . LEU A 1 103 ? -7.229 7.601 18.078 1.00 15.46 485 LEU A CA 1
ATOM 793 C C . LEU A 1 103 ? -8.518 8.304 18.507 1.00 15.96 485 LEU A C 1
ATOM 794 O O . LEU A 1 103 ? -8.457 9.219 19.328 1.00 16.59 485 LEU A O 1
ATOM 799 N N . ASN A 1 104 ? -9.675 7.916 17.980 1.00 15.19 486 ASN A N 1
ATOM 800 C CA . ASN A 1 104 ? -10.893 8.600 18.401 1.00 15.59 486 ASN A CA 1
ATOM 801 C C . ASN A 1 104 ? -10.966 8.586 19.929 1.00 16.20 486 ASN A C 1
ATOM 802 O O . ASN A 1 104 ? -10.829 7.537 20.552 1.00 16.37 486 ASN A O 1
ATOM 807 N N . PRO A 1 105 ? -11.174 9.757 20.554 1.00 18.82 487 PRO A N 1
ATOM 808 C CA . PRO A 1 105 ? -11.252 9.803 22.019 1.00 19.19 487 PRO A CA 1
ATOM 809 C C . PRO A 1 105 ? -12.147 8.727 22.632 1.00 19.57 487 PRO A C 1
ATOM 810 O O . PRO A 1 105 ? -13.296 8.545 22.222 1.00 20.42 487 PRO A O 1
ATOM 814 N N . GLY A 1 106 ? -11.595 8.015 23.611 1.00 19.76 488 GLY A N 1
ATOM 815 C CA . GLY A 1 106 ? -12.317 6.964 24.306 1.00 19.37 488 GLY A CA 1
ATOM 816 C C . GLY A 1 106 ? -12.701 5.754 23.477 1.00 19.30 488 GLY A C 1
ATOM 817 O O . GLY A 1 106 ? -12.761 4.640 23.995 1.00 20.47 488 GLY A O 1
ATOM 818 N N . ASP A 1 107 ? -12.928 5.982 22.186 1.00 17.86 489 ASP A N 1
ATOM 819 C CA . ASP A 1 107 ? -13.360 4.959 21.231 1.00 18.16 489 ASP A CA 1
ATOM 820 C C . ASP A 1 107 ? -12.285 4.234 20.412 1.00 15.18 489 ASP A C 1
ATOM 821 O O . ASP A 1 107 ? -12.404 3.033 20.120 1.00 13.39 489 ASP A O 1
ATOM 826 N N . GLY A 1 108 ? -11.271 4.988 20.006 1.00 14.01 490 GLY A N 1
ATOM 827 C CA . GLY A 1 108 ? -10.209 4.447 19.178 1.00 11.68 490 GLY A CA 1
ATOM 828 C C . GLY A 1 108 ? -9.594 3.158 19.664 1.00 10.45 490 GLY A C 1
ATOM 829 O O . GLY A 1 108 ? -9.736 2.780 20.822 1.00 11.47 490 GLY A O 1
ATOM 830 N N . ILE A 1 109 ? -8.895 2.474 18.769 1.00 9.69 491 ILE A N 1
ATOM 831 C CA . ILE A 1 109 ? -8.258 1.228 19.139 1.00 9.21 491 ILE A CA 1
ATOM 832 C C . ILE A 1 109 ? -7.243 1.450 20.269 1.00 8.57 491 ILE A C 1
ATOM 833 O O . ILE A 1 109 ? -7.096 0.598 21.142 1.00 9.74 491 ILE A O 1
ATOM 838 N N . ILE A 1 110 ? -6.562 2.589 20.268 1.00 8.34 492 ILE A N 1
ATOM 839 C CA . ILE A 1 110 ? -5.581 2.841 21.323 1.00 9.81 492 ILE A CA 1
ATOM 840 C C . ILE A 1 110 ? -6.252 3.022 22.696 1.00 10.25 492 ILE A C 1
ATOM 841 O O . ILE A 1 110 ? -5.929 2.296 23.636 1.00 11.25 492 ILE A O 1
ATOM 846 N N . PRO A 1 111 ? -7.175 3.994 22.840 1.00 11.02 493 PRO A N 1
ATOM 847 C CA . PRO A 1 111 ? -7.804 4.126 24.165 1.00 11.38 493 PRO A CA 1
ATOM 848 C C . PRO A 1 111 ? -8.547 2.856 24.585 1.00 11.09 493 PRO A C 1
ATOM 849 O O . PRO A 1 111 ? -8.527 2.477 25.755 1.00 11.85 493 PRO A O 1
ATOM 853 N N . SER A 1 112 ? -9.191 2.188 23.629 1.00 9.77 494 SER A N 1
ATOM 854 C CA . SER A 1 112 ? -9.920 0.952 23.916 1.00 10.54 494 SER A CA 1
ATOM 855 C C . SER A 1 112 ? -8.979 -0.155 24.392 1.00 10.41 494 SER A C 1
ATOM 856 O O . SER A 1 112 ? -9.307 -0.927 25.295 1.00 10.52 494 SER A O 1
ATOM 859 N N . THR A 1 113 ? -7.815 -0.239 23.753 1.00 10.87 495 THR A N 1
ATOM 860 C CA . THR A 1 113 ? -6.818 -1.248 24.090 1.00 10.52 495 THR A CA 1
ATOM 861 C C . THR A 1 113 ? -6.342 -1.062 25.527 1.00 9.60 495 THR A C 1
ATOM 862 O O . THR A 1 113 ? -6.246 -2.021 26.286 1.00 11.26 495 THR A O 1
ATOM 866 N N . ILE A 1 114 ? -6.066 0.181 25.896 1.00 10.51 496 ILE A N 1
ATOM 867 C CA . ILE A 1 114 ? -5.605 0.478 27.242 1.00 11.96 496 ILE A CA 1
ATOM 868 C C . ILE A 1 114 ? -6.667 0.132 28.288 1.00 13.52 496 ILE A C 1
ATOM 869 O O . ILE A 1 114 ? -6.362 -0.483 29.307 1.00 13.08 496 ILE A O 1
ATOM 874 N N . SER A 1 115 ? -7.916 0.505 28.029 1.00 13.74 497 SER A N 1
ATOM 875 C CA . SER A 1 115 ? -9.001 0.199 28.964 1.00 15.33 497 SER A CA 1
ATOM 876 C C . SER A 1 115 ? -9.205 -1.307 29.099 1.00 14.43 497 SER A C 1
ATOM 877 O O . SER A 1 115 ? -9.439 -1.817 30.196 1.00 15.70 497 SER A O 1
ATOM 880 N N . HIS A 1 116 ? -9.125 -2.015 27.976 1.00 12.78 498 HIS A N 1
ATOM 881 C CA . HIS A 1 116 ? -9.305 -3.458 27.966 1.00 11.75 498 HIS A CA 1
ATOM 882 C C . HIS A 1 116 ? -8.190 -4.155 28.740 1.00 12.98 498 HIS A C 1
ATOM 883 O O . HIS A 1 116 ? -8.437 -5.096 29.493 1.00 13.21 498 HIS A O 1
ATOM 890 N N . ILE A 1 117 ? -6.960 -3.694 28.549 1.00 13.51 499 ILE A N 1
ATOM 891 C CA . ILE A 1 117 ? -5.814 -4.291 29.233 1.00 14.75 499 ILE A CA 1
ATOM 892 C C . ILE A 1 117 ? -5.904 -4.117 30.751 1.00 13.41 499 ILE A C 1
ATOM 893 O O . ILE A 1 117 ? -5.619 -5.049 31.505 1.00 14.38 499 ILE A O 1
ATOM 898 N N . PHE A 1 118 ? -6.303 -2.934 31.200 1.00 13.68 500 PHE A N 1
ATOM 899 C CA . PHE A 1 118 ? -6.416 -2.696 32.630 1.00 14.16 500 PHE A CA 1
ATOM 900 C C . PHE A 1 118 ? -7.565 -3.495 33.240 1.00 15.26 500 PHE A C 1
ATOM 901 O O . PHE A 1 118 ? -7.493 -3.906 34.397 1.00 15.20 500 PHE A O 1
ATOM 909 N N . ASN A 1 119 ? -8.621 -3.736 32.464 1.00 15.01 501 ASN A N 1
ATOM 910 C CA . ASN A 1 119 ? -9.740 -4.528 32.974 1.00 16.20 501 ASN A CA 1
ATOM 911 C C . ASN A 1 119 ? -9.214 -5.936 33.209 1.00 16.18 501 ASN A C 1
ATOM 912 O O . ASN A 1 119 ? -9.552 -6.588 34.195 1.00 16.38 501 ASN A O 1
ATOM 917 N N . TRP A 1 120 ? -8.373 -6.396 32.290 1.00 14.92 502 TRP A N 1
ATOM 918 C CA . TRP A 1 120 ? -7.786 -7.725 32.386 1.00 16.09 502 TRP A CA 1
ATOM 919 C C . TRP A 1 120 ? -6.760 -7.792 33.510 1.00 16.75 502 TRP A C 1
ATOM 920 O O . TRP A 1 120 ? -6.664 -8.797 34.214 1.00 17.60 502 TRP A O 1
ATOM 931 N N . ILE A 1 121 ? -5.994 -6.717 33.665 1.00 16.59 503 ILE A N 1
ATOM 932 C CA . ILE A 1 121 ? -4.973 -6.654 34.699 1.00 17.20 503 ILE A CA 1
ATOM 933 C C . ILE A 1 121 ? -5.636 -6.777 36.070 1.00 18.92 503 ILE A C 1
ATOM 934 O O . ILE A 1 121 ? -5.156 -7.506 36.936 1.00 18.88 503 ILE A O 1
ATOM 939 N N . ASN A 1 122 ? -6.747 -6.074 36.263 1.00 20.60 504 ASN A N 1
ATOM 940 C CA . ASN A 1 122 ? -7.451 -6.142 37.536 1.00 22.99 504 ASN A CA 1
ATOM 941 C C . ASN A 1 122 ? -7.966 -7.555 37.756 1.00 23.92 504 ASN A C 1
ATOM 942 O O . ASN A 1 122 ? -7.857 -8.100 38.855 1.00 23.84 504 ASN A O 1
ATOM 947 N N . LYS A 1 123 ? -8.512 -8.151 36.701 1.00 24.52 505 LYS A N 1
ATOM 948 C CA . LYS A 1 123 ? -9.045 -9.506 36.775 1.00 26.84 505 LYS A CA 1
ATOM 949 C C . LYS A 1 123 ? -7.973 -10.572 37.040 1.00 26.78 505 LYS A C 1
ATOM 950 O O . LYS A 1 123 ? -8.272 -11.642 37.573 1.00 26.40 505 LYS A O 1
ATOM 956 N N . LEU A 1 124 ? -6.728 -10.280 36.674 1.00 26.00 506 LEU A N 1
ATOM 957 C CA . LEU A 1 124 ? -5.643 -11.237 36.859 1.00 24.91 506 LEU A CA 1
ATOM 958 C C . LEU A 1 124 ? -4.949 -11.152 38.214 1.00 24.57 506 LEU A C 1
ATOM 959 O O . LEU A 1 124 ? -4.108 -11.995 38.534 1.00 23.83 506 LEU A O 1
ATOM 964 N N . LYS A 1 125 ? -5.299 -10.145 39.009 1.00 24.42 507 LYS A N 1
ATOM 965 C CA . LYS A 1 125 ? -4.709 -9.991 40.337 1.00 24.57 507 LYS A CA 1
ATOM 966 C C . LYS A 1 125 ? -5.067 -11.180 41.220 1.00 25.79 507 LYS A C 1
ATOM 967 O O . LYS A 1 125 ? -4.242 -11.644 42.006 1.00 26.24 507 LYS A O 1
ATOM 973 N N . THR A 1 126 ? -6.296 -11.671 41.082 1.00 26.66 508 THR A N 1
ATOM 974 C CA . THR A 1 126 ? -6.759 -12.809 41.867 1.00 28.21 508 THR A CA 1
ATOM 975 C C . THR A 1 126 ? -5.895 -14.039 41.631 1.00 28.49 508 THR A C 1
ATOM 976 O O . THR A 1 126 ? -5.887 -14.963 42.443 1.00 28.91 508 THR A O 1
ATOM 980 N N . LYS A 1 127 ? -5.179 -14.058 40.512 1.00 27.42 509 LYS A N 1
ATOM 981 C CA . LYS A 1 127 ? -4.311 -15.183 40.195 1.00 27.24 509 LYS A CA 1
ATOM 982 C C . LYS A 1 127 ? -2.885 -14.858 40.623 1.00 25.91 509 LYS A C 1
ATOM 983 O O . LYS A 1 127 ? -1.943 -15.553 40.254 1.00 26.28 509 LYS A O 1
ATOM 989 N N . GLY A 1 128 ? -2.740 -13.786 41.396 1.00 25.23 510 GLY A N 1
ATOM 990 C CA . GLY A 1 128 ? -1.434 -13.385 41.885 1.00 25.45 510 GLY A CA 1
ATOM 991 C C . GLY A 1 128 ? -0.564 -12.629 40.900 1.00 25.05 510 GLY A C 1
ATOM 992 O O . GLY A 1 128 ? 0.631 -12.448 41.134 1.00 25.00 510 GLY A O 1
ATOM 993 N N . TRP A 1 129 ? -1.155 -12.173 39.802 1.00 24.43 511 TRP A N 1
ATOM 994 C CA . TRP A 1 129 ? -0.396 -11.445 38.791 1.00 23.78 511 TRP A CA 1
ATOM 995 C C . TRP A 1 129 ? -0.277 -9.954 39.086 1.00 22.48 511 TRP A C 1
ATOM 996 O O . TRP A 1 129 ? -1.244 -9.298 39.466 1.00 22.44 511 TRP A O 1
ATOM 1007 N N . ASP A 1 130 ? 0.928 -9.427 38.917 1.00 22.30 512 ASP A N 1
ATOM 1008 C CA . ASP A 1 130 ? 1.177 -8.012 39.114 1.00 22.37 512 ASP A CA 1
ATOM 1009 C C . ASP A 1 130 ? 1.721 -7.527 37.781 1.00 22.00 512 ASP A C 1
ATOM 1010 O O . ASP A 1 130 ? 2.787 -7.962 37.347 1.00 22.95 512 ASP A O 1
ATOM 1015 N N . TYR A 1 131 ? 0.984 -6.635 37.129 1.00 18.91 513 TYR A N 1
ATOM 1016 C CA . TYR A 1 131 ? 1.396 -6.114 35.831 1.00 16.22 513 TYR A CA 1
ATOM 1017 C C . TYR A 1 131 ? 1.736 -4.634 35.885 1.00 15.77 513 TYR A C 1
ATOM 1018 O O . TYR A 1 131 ? 1.051 -3.851 36.545 1.00 16.52 513 TYR A O 1
ATOM 1027 N N . LYS A 1 132 ? 2.794 -4.251 35.180 1.00 15.33 514 LYS A N 1
ATOM 1028 C CA . LYS A 1 132 ? 3.197 -2.855 35.109 1.00 17.07 514 LYS A CA 1
ATOM 1029 C C . LYS A 1 132 ? 3.112 -2.471 33.643 1.00 15.19 514 LYS A C 1
ATOM 1030 O O . LYS A 1 132 ? 3.464 -3.265 32.777 1.00 15.89 514 LYS A O 1
ATOM 1036 N N . VAL A 1 133 ? 2.640 -1.260 33.377 1.00 14.15 515 VAL A N 1
ATOM 1037 C CA . VAL A 1 133 ? 2.476 -0.785 32.015 1.00 14.59 515 VAL A CA 1
ATOM 1038 C C . VAL A 1 133 ? 3.218 0.513 31.748 1.00 14.06 515 VAL A C 1
ATOM 1039 O O . VAL A 1 133 ? 3.087 1.478 32.499 1.00 15.39 515 VAL A O 1
ATOM 1043 N N . ASN A 1 134 ? 4.010 0.536 30.685 1.00 12.85 516 ASN A N 1
ATOM 1044 C CA . ASN A 1 134 ? 4.717 1.753 30.320 1.00 13.02 516 ASN A CA 1
ATOM 1045 C C . ASN A 1 134 ? 4.602 1.914 28.805 1.00 13.18 516 ASN A C 1
ATOM 1046 O O . ASN A 1 134 ? 4.451 0.931 28.080 1.00 14.87 516 ASN A O 1
ATOM 1051 N N . CYS A 1 135 ? 4.644 3.150 28.330 1.00 12.58 517 CYS A N 1
ATOM 1052 C CA . CYS A 1 135 ? 4.482 3.389 26.904 1.00 12.74 517 CYS A CA 1
ATOM 1053 C C . CYS A 1 135 ? 5.355 4.487 26.329 1.00 12.92 517 CYS A C 1
ATOM 1054 O O . CYS A 1 135 ? 5.942 5.290 27.056 1.00 13.11 517 CYS A O 1
ATOM 1057 N N . GLU A 1 136 ? 5.423 4.505 25.003 1.00 10.49 518 GLU A N 1
ATOM 1058 C CA . GLU A 1 136 ? 6.153 5.514 24.258 1.00 10.00 518 GLU A CA 1
ATOM 1059 C C . GLU A 1 136 ? 5.236 5.874 23.096 1.00 8.99 518 G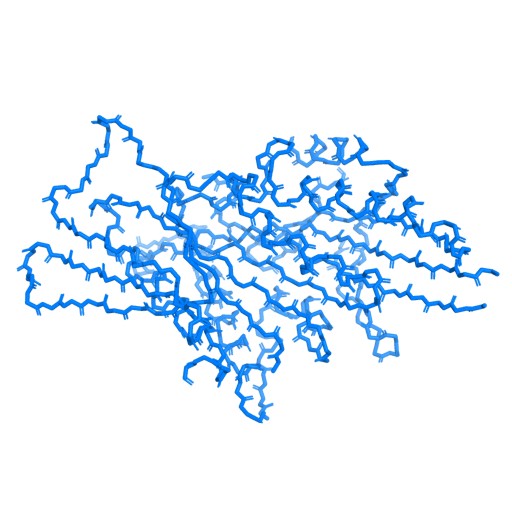LU A C 1
ATOM 1060 O O . GLU A 1 136 ? 4.418 5.053 22.668 1.00 9.06 518 GLU A O 1
ATOM 1066 N N . PHE A 1 137 ? 5.360 7.100 22.609 1.00 8.95 519 PHE A N 1
ATOM 1067 C CA . PHE A 1 137 ? 4.567 7.566 21.475 1.00 9.80 519 PHE A CA 1
ATOM 1068 C C . PHE A 1 137 ? 5.535 8.312 20.573 1.00 9.51 519 PHE A C 1
ATOM 1069 O O . PHE A 1 137 ? 6.000 9.412 20.903 1.00 9.83 519 PHE A O 1
ATOM 1077 N N . ILE A 1 138 ? 5.853 7.697 19.440 1.00 8.88 520 ILE A N 1
ATOM 1078 C CA . ILE A 1 138 ? 6.788 8.285 18.501 1.00 9.04 520 ILE A CA 1
ATOM 1079 C C . ILE A 1 138 ? 6.182 8.378 17.115 1.00 10.62 520 ILE A C 1
ATOM 1080 O O . ILE A 1 138 ? 5.090 7.873 16.860 1.00 9.79 520 ILE A O 1
ATOM 1085 N N . GLU A 1 139 ? 6.905 9.038 16.223 1.00 11.06 521 GLU A N 1
ATOM 1086 C CA . GLU A 1 139 ? 6.484 9.136 14.843 1.00 11.31 521 GLU A CA 1
ATOM 1087 C C . GLU A 1 139 ? 7.734 8.950 13.996 1.00 11.84 521 GLU A C 1
ATOM 1088 O O . GLU A 1 139 ? 8.845 9.239 14.442 1.00 11.31 521 GLU A O 1
ATOM 1094 N N . ILE A 1 140 ? 7.549 8.424 12.793 1.00 10.01 522 ILE A N 1
ATOM 1095 C CA . ILE A 1 140 ? 8.647 8.259 11.864 1.00 9.59 522 ILE A CA 1
ATOM 1096 C C . ILE A 1 140 ? 8.274 9.161 10.697 1.00 10.28 522 ILE A C 1
ATOM 1097 O O . ILE A 1 140 ? 7.223 8.988 10.077 1.00 10.96 522 ILE A O 1
ATOM 1102 N N . TYR A 1 141 ? 9.117 10.150 10.433 1.00 9.88 523 TYR A N 1
ATOM 1103 C CA . TYR A 1 141 ? 8.895 11.093 9.344 1.00 10.23 523 TYR A CA 1
ATOM 1104 C C . TYR A 1 141 ? 10.183 11.173 8.537 1.00 11.73 523 TYR A C 1
ATOM 1105 O O . TYR A 1 141 ? 11.248 11.495 9.078 1.00 10.49 523 TYR A O 1
ATOM 1114 N N . ASN A 1 142 ? 10.086 10.874 7.247 1.00 10.43 524 ASN A N 1
ATOM 1115 C CA . ASN A 1 142 ? 11.250 10.891 6.380 1.00 9.83 524 ASN A CA 1
ATOM 1116 C C . ASN A 1 142 ? 12.295 9.951 6.951 1.00 11.38 524 ASN A C 1
ATOM 1117 O O . ASN A 1 142 ? 13.485 10.263 6.954 1.00 11.51 524 ASN A O 1
ATOM 1122 N N . GLU A 1 143 ? 11.826 8.811 7.452 1.00 10.98 525 GLU A N 1
ATOM 1123 C CA . GLU A 1 143 ? 12.675 7.767 8.021 1.00 12.24 525 GLU A CA 1
ATOM 1124 C C . GLU A 1 143 ? 13.451 8.159 9.281 1.00 12.77 525 GLU A C 1
ATOM 1125 O O . GLU A 1 143 ? 14.427 7.497 9.645 1.00 14.68 525 GLU A O 1
ATOM 1131 N N . ASN A 1 144 ? 13.009 9.222 9.947 1.00 12.80 526 ASN A N 1
ATOM 1132 C CA . ASN A 1 144 ? 13.633 9.683 11.186 1.00 13.85 526 ASN A CA 1
ATOM 1133 C C . ASN A 1 144 ? 12.624 9.531 12.320 1.00 14.19 526 ASN A C 1
ATOM 1134 O O . ASN A 1 144 ? 11.444 9.822 12.146 1.00 13.05 526 ASN A O 1
ATOM 1139 N N . ILE A 1 145 ? 13.092 9.078 13.479 1.00 13.60 527 ILE A N 1
ATOM 1140 C CA . ILE A 1 145 ? 12.224 8.901 14.633 1.00 12.30 527 ILE A CA 1
ATOM 1141 C C . ILE A 1 145 ? 12.126 10.206 15.410 1.00 12.72 527 ILE A C 1
ATOM 1142 O O . ILE A 1 145 ? 13.129 10.889 15.629 1.00 13.80 527 ILE A O 1
ATOM 1147 N N . VAL A 1 146 ? 10.906 10.554 15.807 1.00 12.78 528 VAL A N 1
ATOM 1148 C CA . VAL A 1 146 ? 10.642 11.754 16.585 1.00 13.01 528 VAL A CA 1
ATOM 1149 C C . VAL A 1 146 ? 9.854 11.330 17.822 1.00 12.76 528 VAL A C 1
ATOM 1150 O O . VAL A 1 146 ? 8.920 10.540 17.728 1.00 10.57 528 VAL A O 1
ATOM 1154 N N . ASP A 1 147 ? 10.251 11.844 18.980 1.00 12.10 529 ASP A N 1
ATOM 1155 C CA . ASP A 1 147 ? 9.588 11.528 20.236 1.00 13.01 529 ASP A CA 1
ATOM 1156 C C . ASP A 1 147 ? 8.458 12.539 20.428 1.00 14.48 529 ASP A C 1
ATOM 1157 O O . ASP A 1 147 ? 8.710 13.725 20.640 1.00 15.41 529 ASP A O 1
ATOM 1162 N N . LEU A 1 148 ? 7.216 12.065 20.343 1.00 14.70 530 LEU A N 1
ATOM 1163 C CA . LEU A 1 148 ? 6.051 12.941 20.481 1.00 16.16 530 LEU A CA 1
ATOM 1164 C C . LEU A 1 148 ? 5.785 13.351 21.920 1.00 16.73 530 LEU A C 1
ATOM 1165 O O . LEU A 1 148 ? 5.041 14.301 22.173 1.00 18.57 530 LEU A O 1
ATOM 1170 N N . LEU A 1 149 ? 6.390 12.637 22.862 1.00 17.15 531 LEU A N 1
ATOM 1171 C CA . LEU A 1 149 ? 6.212 12.938 24.275 1.00 19.21 531 LEU A CA 1
ATOM 1172 C C . LEU A 1 149 ? 7.391 13.724 24.839 1.00 21.37 531 LEU A C 1
ATOM 1173 O O . LEU A 1 149 ? 7.512 13.883 26.050 1.00 22.69 531 LEU A O 1
ATOM 1178 N N . ARG A 1 150 ? 8.257 14.218 23.962 1.00 23.81 532 ARG A N 1
ATOM 1179 C CA . ARG A 1 150 ? 9.428 14.968 24.401 1.00 27.26 532 ARG A CA 1
ATOM 1180 C C . ARG A 1 150 ? 9.033 16.214 25.183 1.00 28.10 532 ARG A C 1
ATOM 1181 O O . ARG A 1 150 ? 8.161 16.974 24.762 1.00 29.57 532 ARG A O 1
ATOM 1189 N N . LYS A 1 164 ? 19.659 12.428 19.943 1.00 27.38 546 LYS A N 1
ATOM 1190 C CA . LYS A 1 164 ? 19.700 11.348 18.969 1.00 26.35 546 LYS A CA 1
ATOM 1191 C C . LYS A 1 164 ? 18.841 10.176 19.417 1.00 22.87 546 LYS A C 1
ATOM 1192 O O . LYS A 1 164 ? 18.708 9.907 20.611 1.00 22.53 546 LYS A O 1
ATOM 1198 N N . HIS A 1 165 ? 18.262 9.483 18.444 1.00 20.31 547 HIS A N 1
ATOM 1199 C CA . HIS A 1 165 ? 17.419 8.334 18.721 1.00 17.62 547 HIS A CA 1
ATOM 1200 C C . HIS A 1 165 ? 17.931 7.123 17.969 1.00 16.20 547 HIS A C 1
ATOM 1201 O O . HIS A 1 165 ? 17.721 7.006 16.768 1.00 17.77 547 HIS A O 1
ATOM 1208 N N . GLU A 1 166 ? 18.612 6.228 18.675 1.00 13.23 548 GLU A N 1
ATOM 1209 C CA . GLU A 1 166 ? 19.138 5.021 18.054 1.00 13.07 548 GLU A CA 1
ATOM 1210 C C . GLU A 1 166 ? 18.329 3.806 18.471 1.00 11.34 548 GLU A C 1
ATOM 1211 O O . GLU A 1 166 ? 17.945 3.676 19.631 1.00 12.17 548 GLU A O 1
ATOM 1217 N N . ILE A 1 167 ? 18.079 2.919 17.517 1.00 11.24 549 ILE A N 1
ATOM 1218 C CA . ILE A 1 167 ? 17.353 1.693 17.777 1.00 10.42 549 ILE A CA 1
ATOM 1219 C C . ILE A 1 167 ? 18.318 0.680 18.396 1.00 11.43 549 ILE A C 1
ATOM 1220 O O . ILE A 1 167 ? 19.399 0.429 17.858 1.00 11.19 549 ILE A O 1
ATOM 1225 N N . ARG A 1 168 ? 17.919 0.107 19.529 1.00 11.59 550 ARG A N 1
ATOM 1226 C CA . ARG A 1 168 ? 18.734 -0.875 20.232 1.00 10.75 550 ARG A CA 1
ATOM 1227 C C . ARG A 1 168 ? 18.007 -2.199 20.323 1.00 10.35 550 ARG A C 1
ATOM 1228 O O . ARG A 1 168 ? 17.097 -2.363 21.134 1.00 11.92 550 ARG A O 1
ATOM 1236 N N . HIS A 1 169 ? 18.400 -3.141 19.481 1.00 9.56 551 HIS A N 1
ATOM 1237 C CA . HIS A 1 169 ? 17.801 -4.461 19.493 1.00 11.37 551 HIS A CA 1
ATOM 1238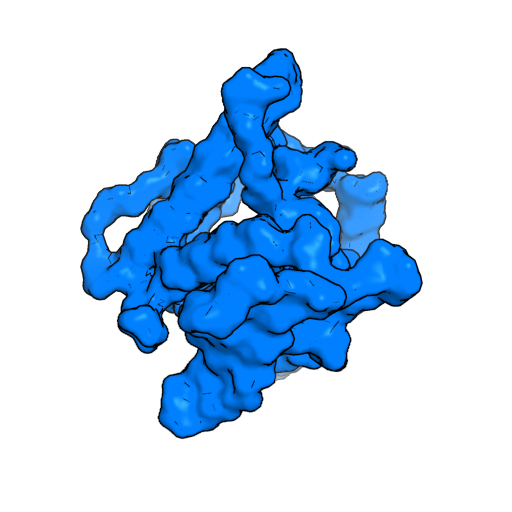 C C . HIS A 1 169 ? 18.599 -5.343 20.450 1.00 14.15 551 HIS A C 1
ATOM 1239 O O . HIS A 1 169 ? 19.822 -5.457 20.324 1.00 14.61 551 HIS A O 1
ATOM 1246 N N . ASP A 1 170 ? 17.906 -5.950 21.407 1.00 15.59 552 ASP A N 1
ATOM 1247 C CA . ASP A 1 170 ? 18.525 -6.857 22.368 1.00 19.87 552 ASP A CA 1
ATOM 1248 C C . ASP A 1 170 ? 18.215 -8.259 21.861 1.00 21.59 552 ASP A C 1
ATOM 1249 O O . ASP A 1 170 ? 17.148 -8.806 22.132 1.00 21.52 552 ASP A O 1
ATOM 1254 N N . GLN A 1 171 ? 19.150 -8.830 21.111 1.00 24.93 553 GLN A N 1
ATOM 1255 C CA . GLN A 1 171 ? 18.976 -10.159 20.538 1.00 29.09 553 GLN A CA 1
ATOM 1256 C C . GLN A 1 171 ? 18.749 -11.225 21.606 1.00 30.52 553 GLN A C 1
ATOM 1257 O O . GLN A 1 171 ? 18.256 -12.313 21.314 1.00 31.54 553 GLN A O 1
ATOM 1263 N N . GLU A 1 172 ? 19.104 -10.903 22.844 1.00 32.24 554 GLU A N 1
ATOM 1264 C CA . GLU A 1 172 ? 18.946 -11.834 23.953 1.00 33.19 554 GLU A CA 1
ATOM 1265 C C . GLU A 1 172 ? 17.481 -12.004 24.329 1.00 31.83 554 GLU A C 1
ATOM 1266 O O . GLU A 1 172 ? 16.928 -13.101 24.235 1.00 32.81 554 GLU A O 1
ATOM 1272 N N . THR A 1 173 ? 16.861 -10.908 24.751 1.00 29.19 555 THR A N 1
ATOM 1273 C CA . THR A 1 173 ? 15.467 -10.918 25.167 1.00 27.24 555 THR A CA 1
ATOM 1274 C C . THR A 1 173 ? 14.507 -10.684 24.000 1.00 26.34 555 THR A C 1
ATOM 1275 O O . THR A 1 173 ? 13.287 -10.697 24.180 1.00 25.12 555 THR A O 1
ATOM 1279 N N . LYS A 1 174 ? 15.067 -10.478 22.811 1.00 23.67 556 LYS A N 1
ATOM 1280 C CA . LYS A 1 174 ? 14.277 -10.218 21.614 1.00 21.29 556 LYS A CA 1
ATOM 1281 C C . LYS A 1 174 ? 13.362 -9.007 21.824 1.00 19.51 556 LYS A C 1
ATOM 1282 O O . LYS A 1 174 ? 12.179 -9.025 21.466 1.00 17.45 556 LYS A O 1
ATOM 1288 N N . THR A 1 175 ? 13.923 -7.958 22.420 1.00 15.57 557 THR A N 1
ATOM 1289 C CA . THR A 1 175 ? 13.188 -6.728 22.663 1.00 14.77 557 THR A CA 1
ATOM 1290 C C . THR A 1 175 ? 13.948 -5.566 22.042 1.00 13.61 557 THR A C 1
ATOM 1291 O O . THR A 1 175 ? 15.134 -5.680 21.717 1.00 13.53 557 THR A O 1
ATOM 1295 N N . THR A 1 176 ? 13.256 -4.447 21.885 1.00 12.36 558 THR A N 1
ATOM 1296 C CA . THR A 1 176 ? 13.829 -3.274 21.253 1.00 12.07 558 THR A CA 1
ATOM 1297 C C . THR A 1 176 ? 13.486 -2.015 22.020 1.00 13.45 558 THR A C 1
ATOM 1298 O O . THR A 1 176 ? 12.373 -1.878 22.529 1.00 14.01 558 THR A O 1
ATOM 1302 N N . THR A 1 177 ? 14.448 -1.103 22.103 1.00 12.10 559 THR A N 1
ATOM 1303 C CA . THR A 1 177 ? 14.244 0.174 22.767 1.00 12.75 559 THR A CA 1
ATOM 1304 C C . THR A 1 177 ? 14.865 1.224 21.865 1.00 11.93 559 THR A C 1
ATOM 1305 O O . THR A 1 177 ? 15.625 0.893 20.950 1.00 11.00 559 THR A O 1
ATOM 1309 N N . ILE A 1 178 ? 14.521 2.481 22.106 1.00 10.17 560 ILE A N 1
ATOM 1310 C CA . ILE A 1 178 ? 15.052 3.587 21.322 1.00 11.94 560 ILE A CA 1
ATOM 1311 C C . ILE A 1 178 ? 15.661 4.571 22.300 1.00 12.20 560 ILE A C 1
ATOM 1312 O O . ILE A 1 178 ? 15.007 4.990 23.248 1.00 13.52 560 ILE A O 1
ATOM 1317 N N . THR A 1 179 ? 16.910 4.947 22.066 1.00 13.09 561 THR A N 1
ATOM 1318 C CA . THR A 1 179 ? 17.585 5.866 22.971 1.00 13.87 561 THR A CA 1
ATOM 1319 C C . THR A 1 179 ? 16.987 7.268 22.975 1.00 14.38 561 THR A C 1
ATOM 1320 O O . THR A 1 179 ? 16.530 7.778 21.944 1.00 14.42 561 THR A O 1
ATOM 1324 N N . ASN A 1 180 ? 16.985 7.870 24.160 1.00 14.60 562 ASN A N 1
ATOM 1325 C CA . ASN A 1 180 ? 16.483 9.220 24.366 1.00 15.48 562 ASN A CA 1
ATOM 1326 C C . ASN A 1 180 ? 15.026 9.444 23.981 1.00 15.49 562 ASN A C 1
ATOM 1327 O O . ASN A 1 180 ? 14.660 10.529 23.536 1.00 16.28 562 ASN A O 1
ATOM 1332 N N . VAL A 1 181 ? 14.202 8.414 24.157 1.00 14.46 563 VAL A N 1
ATOM 1333 C CA . VAL A 1 181 ? 12.782 8.512 23.855 1.00 14.34 563 VAL A CA 1
ATOM 1334 C C . VAL A 1 181 ? 12.027 8.395 25.163 1.00 13.79 563 VAL A C 1
ATOM 1335 O O . VAL A 1 181 ? 12.192 7.424 25.899 1.00 15.36 563 VAL A O 1
ATOM 1339 N N . THR A 1 182 ? 11.203 9.39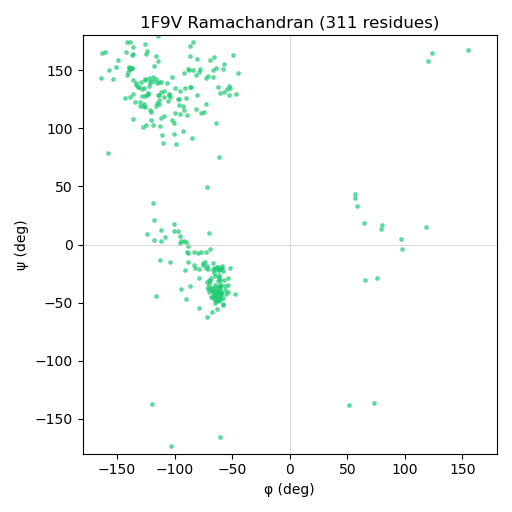3 25.450 1.00 12.82 564 THR A N 1
ATOM 1340 C CA . THR A 1 182 ? 10.423 9.412 26.675 1.00 14.43 564 THR A CA 1
ATOM 1341 C C . THR A 1 182 ? 9.520 8.195 26.836 1.00 14.77 564 THR A C 1
ATOM 1342 O O . THR A 1 182 ? 8.801 7.814 25.908 1.00 14.25 564 THR A O 1
ATOM 1346 N N . SER A 1 183 ? 9.575 7.570 28.006 1.00 14.91 565 SER A N 1
ATOM 1347 C CA . SER A 1 183 ? 8.700 6.441 28.297 1.00 15.70 565 SER A CA 1
ATOM 1348 C C . SER A 1 183 ? 7.896 6.843 29.526 1.00 16.38 565 SER A C 1
ATOM 1349 O O . SER A 1 183 ? 8.425 7.467 30.450 1.00 17.09 565 SER A O 1
ATOM 1352 N N . CYS A 1 184 ? 6.617 6.493 29.534 1.00 16.49 566 CYS A N 1
ATOM 1353 C CA . CYS A 1 184 ? 5.737 6.858 30.633 1.00 18.23 566 CYS A CA 1
ATOM 1354 C C . CYS A 1 184 ? 5.010 5.682 31.258 1.00 18.07 566 CYS A C 1
ATOM 1355 O O . CYS A 1 184 ? 4.576 4.758 30.568 1.00 17.88 566 CYS A O 1
ATOM 1358 N N . LYS A 1 185 ? 4.876 5.726 32.579 1.00 17.34 567 LYS A N 1
ATOM 1359 C CA . LYS A 1 185 ? 4.165 4.685 33.296 1.00 17.18 567 LYS A CA 1
ATOM 1360 C C . LYS A 1 185 ? 2.672 4.959 33.123 1.00 17.91 567 LYS A C 1
ATOM 1361 O O . LYS A 1 185 ? 2.260 6.113 33.005 1.00 18.11 567 LYS A O 1
ATOM 1367 N N . LEU A 1 186 ? 1.873 3.898 33.099 1.00 19.11 568 LEU A N 1
ATOM 1368 C CA . LEU A 1 186 ? 0.424 4.023 32.987 1.00 21.19 568 LEU A CA 1
ATOM 1369 C C . LEU A 1 186 ? -0.125 3.212 34.151 1.00 22.89 568 LEU A C 1
ATOM 1370 O O . LEU A 1 186 ? -0.182 1.987 34.086 1.00 23.53 568 LEU A O 1
ATOM 1375 N N . GLU A 1 187 ? -0.517 3.895 35.222 1.00 26.45 569 GLU A N 1
ATOM 1376 C CA . GLU A 1 187 ? -1.033 3.212 36.407 1.00 30.47 569 GLU A CA 1
ATOM 1377 C C . GLU A 1 187 ? -2.537 2.968 36.368 1.00 31.55 569 GLU A C 1
ATOM 1378 O O . GLU A 1 187 ? -3.068 2.184 37.155 1.00 32.16 569 GLU A O 1
ATOM 1384 N N . SER A 1 188 ? -3.215 3.650 35.452 1.00 32.41 570 SER A N 1
ATOM 1385 C CA . SER A 1 188 ? -4.655 3.513 35.273 1.00 33.51 570 SER A CA 1
ATOM 1386 C C . SER A 1 188 ? -4.970 3.958 33.851 1.00 34.81 570 SER A C 1
ATOM 1387 O O . SER A 1 188 ? -4.270 4.808 33.296 1.00 34.46 570 SER A O 1
ATOM 1390 N N . GLU A 1 189 ? -6.013 3.380 33.261 1.00 35.91 571 GLU A N 1
ATOM 1391 C CA . GLU A 1 189 ? -6.396 3.711 31.890 1.00 37.34 571 GLU A CA 1
ATOM 1392 C C . GLU A 1 189 ? -6.591 5.205 31.651 1.00 36.90 571 GLU 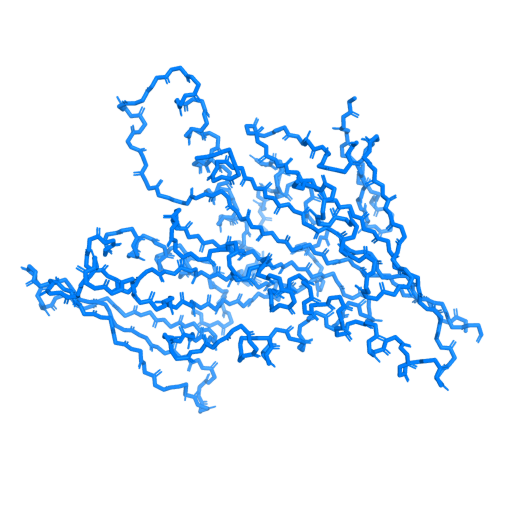A C 1
ATOM 1393 O O . GLU A 1 189 ? -6.373 5.689 30.542 1.00 36.92 571 GLU A O 1
ATOM 1399 N N . GLU A 1 190 ? -6.988 5.931 32.692 1.00 37.10 572 GLU A N 1
ATOM 1400 C CA . GLU A 1 190 ? -7.227 7.369 32.587 1.00 37.69 572 GLU A CA 1
ATOM 1401 C C . GLU A 1 190 ? -5.970 8.196 32.309 1.00 37.12 572 GLU A C 1
ATOM 1402 O O . GLU A 1 190 ? -6.053 9.312 31.795 1.00 36.18 572 GLU A O 1
ATOM 1408 N N . MET A 1 191 ? -4.807 7.646 32.639 1.00 37.04 573 MET A N 1
ATOM 1409 C CA . MET A 1 191 ? -3.555 8.362 32.434 1.00 36.70 573 MET A CA 1
ATOM 1410 C C . MET A 1 191 ? -3.142 8.507 30.972 1.00 34.99 573 MET A C 1
ATOM 1411 O O . MET A 1 191 ? -2.362 9.393 30.638 1.00 33.81 573 MET A O 1
ATOM 1416 N N . VAL A 1 192 ? -3.664 7.646 30.101 1.00 33.97 574 VAL A N 1
ATOM 1417 C CA . VAL A 1 192 ? -3.332 7.731 28.680 1.00 34.18 574 VAL A CA 1
ATOM 1418 C C . VAL A 1 192 ? -3.746 9.097 28.143 1.00 33.07 574 VAL A C 1
ATOM 1419 O O . VAL A 1 192 ? -3.253 9.549 27.109 1.00 32.86 574 VAL A O 1
ATOM 1423 N N . GLU A 1 193 ? -4.660 9.746 28.856 1.00 32.89 575 GLU A N 1
ATOM 1424 C CA . GLU A 1 193 ? -5.140 11.069 28.478 1.00 32.76 575 GLU A CA 1
ATOM 1425 C C . GLU A 1 193 ? -3.965 12.037 28.449 1.00 30.34 575 GLU A C 1
ATOM 1426 O O . GLU A 1 193 ? -3.805 12.806 27.503 1.00 29.57 575 GLU A O 1
ATOM 1432 N N . ILE A 1 194 ? -3.146 11.992 29.495 1.00 28.33 576 ILE A N 1
ATOM 1433 C CA . ILE A 1 194 ? -1.981 12.863 29.592 1.00 27.96 576 ILE A CA 1
ATOM 1434 C C . ILE A 1 194 ? -1.036 12.619 28.417 1.00 26.67 576 ILE A C 1
ATOM 1435 O O . ILE A 1 194 ? -0.473 13.561 27.855 1.00 25.61 576 ILE A O 1
ATOM 1440 N N . ILE A 1 195 ? -0.870 11.348 28.055 1.00 26.08 577 ILE A N 1
ATOM 1441 C CA . ILE A 1 195 ? 0.001 10.963 26.950 1.00 26.82 577 ILE A CA 1
ATOM 1442 C C . ILE A 1 195 ? -0.509 11.532 25.629 1.00 27.04 577 ILE A C 1
ATOM 1443 O O . ILE A 1 195 ? 0.220 12.224 24.910 1.00 26.45 577 ILE A O 1
ATOM 1448 N N . LEU A 1 196 ? -1.765 11.232 25.311 1.00 27.33 578 LEU A N 1
ATOM 1449 C CA . LEU A 1 196 ? -2.377 11.705 24.074 1.00 27.98 578 LEU A CA 1
ATOM 1450 C C . LEU A 1 196 ? -2.382 13.228 24.037 1.00 28.96 578 LEU A C 1
ATOM 1451 O O . LEU A 1 196 ? -2.079 13.833 23.013 1.00 29.00 578 LEU A O 1
ATOM 1456 N N . LYS A 1 197 ? -2.717 13.840 25.165 1.00 29.75 579 LYS A N 1
ATOM 1457 C CA . LYS A 1 197 ? -2.752 15.290 25.270 1.00 32.57 579 LYS A CA 1
ATOM 1458 C C . LYS A 1 197 ? -1.371 15.874 24.975 1.00 34.13 579 LYS A C 1
ATOM 1459 O O . LYS A 1 197 ? -1.241 16.881 24.274 1.00 32.37 579 LYS A O 1
ATOM 1465 N N . LYS A 1 198 ? -0.343 15.228 25.521 1.00 35.98 580 LYS A N 1
ATOM 1466 C CA . LYS A 1 198 ? 1.040 15.656 25.338 1.00 38.08 580 LYS A CA 1
ATOM 1467 C C . LYS A 1 198 ? 1.453 15.598 23.866 1.00 39.58 580 LYS A C 1
ATOM 1468 O O . LYS A 1 198 ? 2.027 16.549 23.331 1.00 39.62 580 LYS A O 1
ATOM 1474 N N . ALA A 1 199 ? 1.152 14.477 23.217 1.00 41.21 581 ALA A N 1
ATOM 1475 C CA . ALA A 1 199 ? 1.493 14.272 21.814 1.00 42.91 581 ALA A CA 1
ATOM 1476 C C . ALA A 1 199 ? 0.829 15.285 20.886 1.00 45.30 581 ALA A C 1
ATOM 1477 O O . ALA A 1 199 ? 1.354 15.593 19.816 1.00 45.95 581 ALA A O 1
ATOM 1479 N N . ASN A 1 200 ? -0.328 15.797 21.294 1.00 47.31 582 ASN A N 1
ATOM 1480 C CA . ASN A 1 200 ? -1.053 16.770 20.489 1.00 49.54 582 ASN A CA 1
ATOM 1481 C C . ASN A 1 200 ? -1.181 18.103 21.218 1.00 50.13 582 ASN A C 1
ATOM 1482 O O . ASN A 1 200 ? -0.261 18.921 21.205 1.00 50.91 582 ASN A O 1
ATOM 1487 N N . GLU A 1 212 ? -1.476 17.837 6.178 1.00 32.54 594 GLU A N 1
ATOM 1488 C CA . GLU A 1 212 ? -0.937 17.991 7.525 1.00 30.87 594 GLU A CA 1
ATOM 1489 C C . GLU A 1 212 ? 0.266 17.081 7.756 1.00 28.13 594 GLU A C 1
ATOM 1490 O O . GLU A 1 212 ? 0.497 16.136 7.002 1.00 26.80 594 GLU A O 1
ATOM 1496 N N . HIS A 1 213 ? 1.018 17.357 8.815 1.00 24.67 595 HIS A N 1
ATOM 1497 C CA . HIS A 1 213 ? 2.210 16.576 9.105 1.00 22.02 595 HIS A CA 1
ATOM 1498 C C . HIS A 1 213 ? 1.996 15.102 9.427 1.00 19.48 595 HIS A C 1
ATOM 1499 O O . HIS A 1 213 ? 2.689 14.236 8.887 1.00 18.33 595 HIS A O 1
ATOM 1506 N N . SER A 1 214 ? 1.058 14.814 10.317 1.00 17.02 596 SER A N 1
ATOM 1507 C CA . SER A 1 214 ? 0.799 13.435 10.692 1.00 16.64 596 SER A CA 1
ATOM 1508 C C . SER A 1 214 ? 0.315 12.607 9.509 1.00 14.37 596 SER A C 1
ATOM 1509 O O . SER A 1 214 ? 0.428 11.386 9.512 1.00 13.07 596 SER A O 1
ATOM 1512 N N . SER A 1 215 ? -0.224 13.270 8.493 1.00 14.34 597 SER A N 1
ATOM 1513 C CA . SER A 1 215 ? -0.708 12.556 7.318 1.00 13.77 597 SER A CA 1
ATOM 1514 C C . SER A 1 215 ? 0.460 12.049 6.469 1.00 12.61 597 SER A C 1
ATOM 1515 O O . SER A 1 215 ? 0.284 11.192 5.604 1.00 11.95 597 SER A O 1
ATOM 1518 N N . ALA A 1 216 ? 1.655 12.575 6.730 1.00 11.37 598 ALA A N 1
ATOM 1519 C CA . ALA A 1 216 ? 2.851 12.177 5.989 1.00 10.49 598 ALA A CA 1
ATOM 1520 C C . ALA A 1 216 ? 3.848 11.402 6.849 1.00 9.78 598 ALA A C 1
ATOM 1521 O O . ALA A 1 216 ? 4.988 11.185 6.449 1.00 10.20 598 ALA A O 1
ATOM 1523 N N . SER A 1 217 ? 3.419 10.974 8.024 1.00 9.90 599 SER A N 1
ATOM 1524 C CA . SER A 1 217 ? 4.312 10.226 8.894 1.00 10.71 599 SER A CA 1
ATOM 1525 C C . SER A 1 217 ? 3.606 9.044 9.521 1.00 10.94 599 SER A C 1
ATOM 1526 O O . SER A 1 217 ? 2.375 8.963 9.519 1.00 10.93 599 SER A O 1
ATOM 1529 N N . HIS A 1 218 ? 4.397 8.111 10.038 1.00 9.77 600 HIS A N 1
ATOM 1530 C CA . HIS A 1 218 ? 3.854 6.949 10.718 1.00 9.28 600 HIS A CA 1
ATOM 1531 C C . HIS A 1 218 ? 3.884 7.288 12.201 1.00 11.03 600 HIS A C 1
ATOM 1532 O O . HIS A 1 218 ? 4.932 7.649 12.733 1.00 11.90 600 HIS A O 1
ATOM 1539 N N . SER A 1 219 ? 2.741 7.192 12.870 1.00 9.31 601 SER A N 1
ATOM 1540 C CA . SER A 1 219 ? 2.683 7.467 14.297 1.00 10.71 601 SER A CA 1
ATOM 1541 C C . SER A 1 219 ? 2.576 6.109 14.980 1.00 10.42 601 SER A C 1
ATOM 1542 O O . SER A 1 219 ? 1.737 5.281 14.617 1.00 9.93 601 SER A O 1
ATOM 1545 N N . ILE A 1 220 ? 3.433 5.874 15.966 1.00 9.51 602 ILE A N 1
ATOM 1546 C CA . ILE A 1 220 ? 3.460 4.585 16.644 1.00 9.54 602 ILE A CA 1
ATOM 1547 C C . ILE A 1 220 ? 3.307 4.677 18.158 1.00 9.86 602 ILE A C 1
ATOM 1548 O O . ILE A 1 220 ? 4.129 5.292 18.834 1.00 9.96 602 ILE A O 1
ATOM 1553 N N . PHE A 1 221 ? 2.243 4.072 18.679 1.00 9.70 603 PHE A N 1
ATOM 1554 C CA . PHE A 1 221 ? 1.988 4.054 20.117 1.00 9.20 603 PHE A CA 1
ATOM 1555 C C . PHE A 1 221 ? 2.462 2.685 20.611 1.00 9.39 603 PHE A C 1
ATOM 1556 O O . PHE A 1 221 ? 1.895 1.646 20.267 1.00 9.09 603 PHE A O 1
ATOM 1564 N N . ILE A 1 222 ? 3.519 2.690 21.417 1.00 8.75 604 ILE A N 1
ATOM 1565 C CA . ILE A 1 222 ? 4.092 1.452 21.927 1.00 8.86 604 ILE A CA 1
ATOM 1566 C C . ILE A 1 222 ? 3.738 1.239 23.386 1.00 8.58 604 ILE A C 1
ATOM 1567 O O . ILE A 1 222 ? 3.929 2.128 24.214 1.00 9.84 604 ILE A O 1
ATOM 1572 N N . ILE A 1 223 ? 3.222 0.054 23.685 1.00 7.98 605 ILE A N 1
ATOM 1573 C CA . ILE A 1 223 ? 2.817 -0.313 25.036 1.00 10.10 605 ILE A CA 1
ATOM 1574 C C . ILE A 1 223 ? 3.547 -1.578 25.474 1.00 10.47 605 ILE A C 1
ATOM 1575 O O . ILE A 1 223 ? 3.577 -2.570 24.744 1.00 11.51 605 ILE A O 1
ATOM 1580 N N . HIS A 1 224 ? 4.134 -1.543 26.667 1.00 10.32 606 HIS A N 1
ATOM 1581 C CA . HIS A 1 224 ? 4.832 -2.710 27.197 1.00 10.81 606 HIS A CA 1
ATOM 1582 C C . HIS A 1 224 ? 4.072 -3.222 28.418 1.00 11.51 606 HIS A C 1
ATOM 1583 O O . HIS A 1 224 ? 3.737 -2.451 29.318 1.00 12.21 606 HIS A O 1
ATOM 1590 N N . LEU A 1 225 ? 3.775 -4.516 28.429 1.00 12.72 607 LEU A N 1
ATOM 1591 C CA . LEU A 1 225 ? 3.060 -5.124 29.544 1.00 13.76 607 LEU A CA 1
ATOM 1592 C C . LEU A 1 225 ? 4.007 -6.062 30.258 1.00 15.23 607 LEU A C 1
ATOM 1593 O O . LEU A 1 225 ? 4.338 -7.126 29.730 1.00 14.31 607 LEU A O 1
ATOM 1598 N N . SER A 1 226 ? 4.433 -5.673 31.457 1.00 17.00 608 SER A N 1
ATOM 1599 C CA . SER A 1 226 ? 5.344 -6.497 32.242 1.00 19.23 608 SER A CA 1
ATOM 1600 C C . SER A 1 226 ? 4.637 -7.102 33.453 1.00 19.81 608 SER A C 1
ATOM 1601 O O . SER A 1 226 ? 4.275 -6.394 34.396 1.00 19.63 608 SER A O 1
ATOM 1604 N N . GLY A 1 227 ? 4.444 -8.417 33.413 1.00 20.74 609 GLY A N 1
ATOM 1605 C CA . GLY A 1 227 ? 3.771 -9.100 34.500 1.00 23.02 609 GLY A CA 1
ATOM 1606 C C . GLY A 1 227 ? 4.654 -10.023 35.318 1.00 25.80 609 GLY A C 1
ATOM 1607 O O . GLY A 1 227 ? 5.508 -10.738 34.786 1.00 24.89 609 GLY A O 1
ATOM 1608 N N . SER A 1 228 ? 4.445 -9.998 36.629 1.00 27.34 610 SER A N 1
ATOM 1609 C CA . SER A 1 228 ? 5.201 -10.840 37.541 1.00 30.16 610 SER A CA 1
ATOM 1610 C C . SER A 1 228 ? 4.236 -11.449 38.547 1.00 31.58 610 SER A C 1
ATOM 1611 O O . SER A 1 228 ? 3.434 -10.747 39.163 1.00 30.07 610 SER A O 1
ATOM 1614 N N . ASN A 1 229 ? 4.315 -12.764 38.698 1.00 33.50 611 ASN A N 1
ATOM 1615 C CA . ASN A 1 229 ? 3.452 -13.478 39.622 1.00 36.21 611 ASN A CA 1
ATOM 1616 C C . ASN A 1 229 ? 4.248 -14.003 40.816 1.00 38.01 611 ASN A C 1
ATOM 1617 O O . ASN A 1 229 ? 4.730 -15.138 40.801 1.00 38.00 611 ASN A O 1
ATOM 1622 N N . ALA A 1 230 ? 4.385 -13.174 41.847 1.00 39.61 612 ALA A N 1
ATOM 1623 C CA . ALA A 1 230 ? 5.117 -13.562 43.049 1.00 41.01 612 ALA A CA 1
ATOM 1624 C C . ALA A 1 230 ? 4.442 -14.761 43.712 1.00 41.67 612 ALA A C 1
ATOM 1625 O O . ALA A 1 230 ? 3.234 -14.962 43.567 1.00 42.72 612 ALA A O 1
ATOM 1627 N N . GLY A 1 233 ? 6.097 -17.673 40.538 1.00 36.94 615 GLY A N 1
ATOM 1628 C CA . GLY A 1 233 ? 7.289 -16.941 40.139 1.00 37.95 615 GLY A CA 1
ATOM 1629 C C . GLY A 1 233 ? 7.331 -16.670 38.645 1.00 37.77 615 GLY A C 1
ATOM 1630 O O . GLY A 1 233 ? 8.341 -16.205 38.115 1.00 39.38 615 GLY A O 1
ATOM 1631 N N . ALA A 1 234 ? 6.225 -16.959 37.968 1.00 37.82 616 ALA A N 1
ATOM 1632 C CA . ALA A 1 234 ? 6.123 -16.754 36.528 1.00 36.71 616 ALA A CA 1
ATOM 1633 C C . ALA A 1 234 ? 6.409 -15.311 36.132 1.00 36.43 616 ALA A C 1
ATOM 1634 O O . ALA A 1 234 ? 6.244 -14.384 36.928 1.00 36.95 616 ALA A O 1
ATOM 1636 N N . HIS A 1 235 ? 6.843 -15.130 34.891 1.00 35.75 617 HIS A N 1
ATOM 1637 C CA . HIS A 1 235 ? 7.147 -13.806 34.369 1.00 34.44 617 HIS A CA 1
ATOM 1638 C C . HIS A 1 235 ? 6.616 -13.748 32.946 1.00 31.53 617 HIS A C 1
ATOM 1639 O O . HIS A 1 235 ? 6.539 -14.772 32.267 1.00 32.28 617 HIS A O 1
ATOM 1646 N N . SER A 1 236 ? 6.241 -12.555 32.500 1.00 27.49 618 SER A N 1
ATOM 1647 C CA . SER A 1 236 ? 5.730 -12.385 31.147 1.00 23.40 618 SER A CA 1
ATOM 1648 C C . SER A 1 236 ? 5.979 -10.961 30.666 1.00 20.08 618 SER A C 1
ATOM 1649 O O . SER A 1 236 ? 5.897 -10.010 31.444 1.00 19.85 618 SER A O 1
ATOM 1652 N N . TYR A 1 237 ? 6.308 -10.826 29.384 1.00 17.56 619 TYR A N 1
ATOM 1653 C CA . TYR A 1 237 ? 6.564 -9.521 28.790 1.00 14.84 619 TYR A CA 1
ATOM 1654 C C . TYR A 1 237 ? 6.037 -9.493 27.363 1.00 13.22 619 TYR A C 1
ATOM 1655 O O . TYR A 1 237 ? 6.377 -10.349 26.556 1.00 12.94 619 TYR A O 1
ATOM 1664 N N . GLY A 1 238 ? 5.199 -8.511 27.063 1.00 11.69 620 GLY A N 1
ATOM 1665 C CA . GLY A 1 238 ? 4.643 -8.400 25.727 1.00 12.04 620 GLY A CA 1
ATOM 1666 C C . GLY A 1 238 ? 4.565 -6.950 25.314 1.00 11.25 620 GLY A C 1
ATOM 1667 O O . GLY A 1 238 ? 4.335 -6.075 26.147 1.00 12.76 620 GLY A O 1
ATOM 1668 N N . THR A 1 239 ? 4.757 -6.687 24.027 1.00 10.03 621 THR A N 1
ATOM 1669 C CA . THR A 1 239 ? 4.708 -5.321 23.531 1.00 10.56 621 THR A CA 1
ATOM 1670 C C . THR A 1 239 ? 3.650 -5.156 22.436 1.00 9.79 621 THR A C 1
ATOM 1671 O O . THR A 1 239 ? 3.516 -6.005 21.557 1.00 10.04 621 THR A O 1
ATOM 1675 N N . LEU A 1 240 ? 2.892 -4.069 22.525 1.00 9.20 622 LEU A N 1
ATOM 1676 C CA . LEU A 1 240 ? 1.873 -3.753 21.534 1.00 8.99 622 LEU A CA 1
ATOM 1677 C C . LEU A 1 240 ? 2.323 -2.515 20.790 1.00 8.63 622 LEU A C 1
ATOM 1678 O O . LEU A 1 240 ? 2.721 -1.521 21.402 1.00 8.35 622 LEU A O 1
ATOM 1683 N N . ASN A 1 241 ? 2.269 -2.582 19.464 1.00 7.05 623 ASN A N 1
ATOM 1684 C CA . ASN A 1 241 ? 2.654 -1.458 18.629 1.00 7.16 623 ASN A CA 1
ATOM 1685 C C . ASN A 1 241 ? 1.433 -1.103 17.798 1.00 6.46 623 ASN A C 1
ATOM 1686 O O . ASN A 1 241 ? 1.060 -1.839 16.886 1.00 8.14 623 ASN A O 1
ATOM 1691 N N . LEU A 1 242 ? 0.808 0.015 18.152 1.00 6.91 624 LEU A N 1
ATOM 1692 C CA . LEU A 1 242 ? -0.404 0.499 17.484 1.00 6.83 624 LEU A CA 1
ATOM 1693 C C . LEU A 1 242 ? -0.007 1.633 16.543 1.00 6.50 624 LEU A C 1
ATOM 1694 O O . LEU A 1 242 ? 0.295 2.746 16.972 1.00 7.18 624 LEU A O 1
ATOM 1699 N N . VAL A 1 243 ? -0.038 1.334 15.246 1.00 7.08 625 VAL A N 1
ATOM 1700 C CA . VAL A 1 243 ? 0.409 2.259 14.213 1.00 7.17 625 VAL A CA 1
ATOM 1701 C C . VAL A 1 243 ? -0.641 2.898 13.317 1.00 7.47 625 VAL A C 1
ATOM 1702 O O . VAL A 1 243 ? -1.497 2.216 12.757 1.00 8.40 625 VAL A O 1
ATOM 1706 N N . ASP A 1 244 ? -0.525 4.214 13.170 1.00 7.13 626 ASP A N 1
ATOM 1707 C CA . ASP A 1 244 ? -1.386 5.025 12.314 1.00 7.60 626 ASP A CA 1
ATOM 1708 C C . ASP A 1 244 ? -0.421 5.438 11.194 1.00 6.76 626 ASP A C 1
ATOM 1709 O O . ASP A 1 244 ? 0.322 6.415 11.314 1.00 7.35 626 ASP A O 1
ATOM 1714 N N . LEU A 1 245 ? -0.415 4.665 10.115 1.00 6.87 627 LEU A N 1
ATOM 1715 C CA . LEU A 1 245 ? 0.501 4.905 9.006 1.00 7.38 627 LEU A CA 1
ATOM 1716 C C . LEU A 1 245 ? 0.303 6.194 8.224 1.00 7.74 627 LEU A C 1
ATOM 1717 O O . LEU A 1 245 ? -0.746 6.829 8.287 1.00 8.29 627 LEU A O 1
ATOM 1722 N N . ALA A 1 246 ? 1.339 6.584 7.491 1.00 7.10 628 ALA A N 1
ATOM 1723 C CA . ALA A 1 246 ? 1.265 7.763 6.643 1.00 8.41 628 ALA A CA 1
ATOM 1724 C C . ALA A 1 246 ? 0.250 7.444 5.532 1.00 8.15 628 ALA A C 1
ATOM 1725 O O . ALA A 1 246 ? 0.096 6.281 5.146 1.00 8.77 628 ALA A O 1
ATOM 1727 N N . GLY A 1 247 ? -0.435 8.466 5.022 1.00 7.84 629 GLY A N 1
ATOM 1728 C CA . GLY A 1 247 ? -1.402 8.246 3.954 1.00 7.90 629 GLY A CA 1
ATOM 1729 C C . GLY A 1 247 ? -0.805 7.495 2.774 1.00 8.53 629 GLY A C 1
ATOM 1730 O O . GLY A 1 247 ? 0.297 7.807 2.319 1.00 8.88 629 GLY A O 1
ATOM 1731 N N . SER A 1 248 ? -1.544 6.521 2.250 1.00 8.16 630 SER A N 1
ATOM 1732 C CA . SER A 1 248 ? -1.065 5.703 1.139 1.00 8.47 630 SER A CA 1
ATOM 1733 C C . SER A 1 248 ? -1.390 6.224 -0.262 1.00 9.34 630 SER A C 1
ATOM 1734 O O . SER A 1 248 ? -1.054 5.567 -1.247 1.00 9.47 630 SER A O 1
ATOM 1737 N N . GLU A 1 249 ? -2.037 7.386 -0.356 1.00 10.57 631 GLU A N 1
ATOM 1738 C CA . GLU A 1 249 ? -2.421 7.935 -1.661 1.00 13.68 631 GLU A CA 1
ATOM 1739 C C . GLU A 1 249 ? -1.258 8.006 -2.639 1.00 16.65 631 GLU A C 1
ATOM 1740 O O . GLU A 1 249 ? -0.165 8.445 -2.286 1.00 15.66 631 GLU A O 1
ATOM 1746 N N . ARG A 1 250 ? -1.511 7.566 -3.870 1.00 18.97 632 ARG A N 1
ATOM 1747 C CA . ARG A 1 250 ? -0.499 7.557 -4.915 1.00 22.91 632 ARG A CA 1
ATOM 1748 C C . ARG A 1 250 ? -0.230 8.953 -5.457 1.00 23.77 632 ARG A C 1
ATOM 1749 O O . ARG A 1 250 ? -1.101 9.571 -6.069 1.00 24.41 632 ARG A O 1
ATOM 1757 N N . ILE A 1 251 ? 0.983 9.441 -5.219 1.00 23.97 633 ILE A N 1
ATOM 1758 C CA . ILE A 1 251 ? 1.406 10.756 -5.686 1.00 24.03 633 ILE A CA 1
ATOM 1759 C C . ILE A 1 251 ? 2.420 10.538 -6.802 1.00 24.87 633 ILE A C 1
ATOM 1760 O O . ILE A 1 251 ? 3.397 9.813 -6.622 1.00 26.77 633 ILE A O 1
ATOM 1765 N N . ASN A 1 252 ? 2.185 11.149 -7.958 1.00 24.80 634 ASN A N 1
ATOM 1766 C CA . ASN A 1 252 ? 3.100 11.005 -9.083 1.00 24.95 634 ASN A CA 1
ATOM 1767 C C . ASN A 1 252 ? 4.459 11.610 -8.718 1.00 23.99 634 ASN A C 1
ATOM 1768 O O . ASN A 1 252 ? 4.620 12.831 -8.687 1.00 22.21 634 ASN A O 1
ATOM 1773 N N . VAL A 1 253 ? 5.433 10.749 -8.440 1.00 23.24 635 VAL A N 1
ATOM 1774 C CA . VAL A 1 253 ? 6.765 11.203 -8.057 1.00 24.39 635 VAL A CA 1
ATOM 1775 C C . VAL A 1 253 ? 7.404 12.102 -9.107 1.00 24.06 635 VAL A C 1
ATOM 1776 O O . VAL A 1 253 ? 8.296 12.894 -8.800 1.00 24.22 635 VAL A O 1
ATOM 1780 N N . SER A 1 254 ? 6.948 11.985 -10.346 1.00 23.34 636 SER A N 1
ATOM 1781 C CA . SER A 1 254 ? 7.495 12.802 -11.414 1.00 23.70 636 SER A CA 1
ATOM 1782 C C . SER A 1 254 ? 6.912 14.215 -11.394 1.00 23.80 636 SER A C 1
ATOM 1783 O O . SER A 1 254 ? 7.368 15.090 -12.125 1.00 24.89 636 SER A O 1
ATOM 1786 N N . GLN A 1 255 ? 5.920 14.447 -10.544 1.00 22.33 637 GLN A N 1
ATOM 1787 C CA . GLN A 1 255 ? 5.292 15.758 -10.487 1.00 23.26 637 GLN A CA 1
ATOM 1788 C C . GLN A 1 255 ? 5.533 16.558 -9.211 1.00 21.65 637 GLN A C 1
ATOM 1789 O O . GLN A 1 255 ? 4.986 17.647 -9.055 1.00 22.46 637 GLN A O 1
ATOM 1795 N N . VAL A 1 256 ? 6.340 16.026 -8.298 1.00 18.74 638 VAL A N 1
ATOM 1796 C CA . VAL A 1 256 ? 6.633 16.727 -7.046 1.00 14.98 638 VAL A CA 1
ATOM 1797 C C . VAL A 1 256 ? 8.110 17.122 -6.947 1.00 13.37 638 VAL A C 1
ATOM 1798 O O . VAL A 1 256 ? 8.963 16.540 -7.616 1.00 12.94 638 VAL A O 1
ATOM 1802 N N . VAL A 1 257 ? 8.407 18.115 -6.118 1.00 11.47 639 VAL A N 1
ATOM 1803 C CA . VAL A 1 257 ? 9.782 18.574 -5.941 1.00 11.97 639 VAL A CA 1
ATOM 1804 C C . VAL A 1 257 ? 10.045 18.930 -4.483 1.00 12.24 639 VAL A C 1
ATOM 1805 O O . VAL A 1 257 ? 9.133 18.917 -3.653 1.00 11.74 639 VAL A O 1
ATOM 1809 N N . GLY A 1 258 ? 11.302 19.246 -4.183 1.00 12.44 640 GLY A N 1
ATOM 1810 C CA . GLY A 1 258 ? 11.691 19.639 -2.838 1.00 11.23 640 GLY A CA 1
ATOM 1811 C C . GLY A 1 258 ? 11.277 18.717 -1.709 1.00 10.77 640 GLY A C 1
ATOM 1812 O O . GLY A 1 258 ? 11.368 17.496 -1.813 1.00 10.48 640 GLY A O 1
ATOM 1813 N N . ASP A 1 259 ? 10.819 19.322 -0.620 1.00 12.03 641 ASP A N 1
ATOM 1814 C CA . ASP A 1 259 ? 10.394 18.581 0.558 1.00 13.52 641 ASP A CA 1
ATOM 1815 C C . ASP A 1 259 ? 9.251 17.620 0.249 1.00 12.45 641 ASP A C 1
ATOM 1816 O O . ASP A 1 259 ? 9.172 16.539 0.826 1.00 12.58 641 ASP A O 1
ATOM 1821 N N . ARG A 1 260 ? 8.367 18.010 -0.663 1.00 12.03 642 ARG A N 1
ATOM 1822 C CA . ARG A 1 260 ? 7.244 17.150 -1.033 1.00 11.09 642 ARG A CA 1
ATOM 1823 C C . ARG A 1 260 ? 7.758 15.893 -1.727 1.00 9.52 642 ARG A C 1
ATOM 1824 O O . ARG A 1 260 ? 7.272 14.786 -1.480 1.00 9.94 642 ARG A O 1
ATOM 1832 N N . LEU A 1 261 ? 8.744 16.071 -2.598 1.00 9.80 643 LEU A N 1
ATOM 1833 C CA . LEU A 1 261 ? 9.336 14.951 -3.318 1.00 10.10 643 LEU A CA 1
ATOM 1834 C C . LEU A 1 261 ? 10.000 13.988 -2.341 1.00 10.71 643 LEU A C 1
ATOM 1835 O O . LEU A 1 261 ? 9.801 12.778 -2.412 1.00 10.56 643 LEU A O 1
ATOM 1840 N N . ARG A 1 262 ? 10.789 14.531 -1.421 1.00 11.39 644 ARG A N 1
ATOM 1841 C CA . ARG A 1 262 ? 11.484 13.688 -0.464 1.00 12.16 644 ARG A CA 1
ATOM 1842 C C . ARG A 1 262 ? 10.523 12.889 0.394 1.00 11.93 644 ARG A C 1
ATOM 1843 O O . ARG A 1 262 ? 10.741 11.702 0.628 1.00 11.58 644 ARG A O 1
ATOM 1851 N N . GLU A 1 263 ? 9.454 13.532 0.857 1.00 11.96 645 GLU A N 1
ATOM 1852 C CA . GLU A 1 263 ? 8.477 12.839 1.682 1.00 12.51 645 GLU A CA 1
ATOM 1853 C C . GLU A 1 263 ? 7.746 11.766 0.876 1.00 11.28 645 GLU A C 1
ATOM 1854 O O . GLU A 1 263 ? 7.524 10.661 1.364 1.00 10.13 645 GLU A O 1
ATOM 1860 N N . THR A 1 264 ? 7.401 12.078 -0.368 1.00 10.40 646 THR A N 1
ATOM 1861 C CA . THR A 1 264 ? 6.708 11.117 -1.222 1.00 10.88 646 THR A CA 1
ATOM 1862 C C . THR A 1 264 ? 7.564 9.877 -1.432 1.00 10.98 646 THR A C 1
ATOM 1863 O O . THR A 1 264 ? 7.072 8.752 -1.367 1.00 11.61 646 THR A O 1
ATOM 1867 N N . GLN A 1 265 ? 8.851 10.087 -1.687 1.00 10.27 647 GLN A N 1
ATOM 1868 C CA . GLN A 1 265 ? 9.769 8.982 -1.906 1.00 10.97 647 GLN A CA 1
ATOM 1869 C C . GLN A 1 265 ? 9.887 8.113 -0.661 1.00 9.45 647 GLN A C 1
ATOM 1870 O O . GLN A 1 265 ? 9.892 6.892 -0.748 1.00 10.13 647 GLN A O 1
ATOM 1876 N N . ASN A 1 266 ? 9.977 8.754 0.499 1.00 10.00 648 ASN A N 1
ATOM 1877 C CA . ASN A 1 266 ? 10.106 8.031 1.761 1.00 10.51 648 ASN A CA 1
ATOM 1878 C C . ASN A 1 266 ? 8.827 7.281 2.143 1.00 11.02 648 ASN A C 1
ATOM 1879 O O . ASN A 1 266 ? 8.886 6.164 2.664 1.00 10.59 648 ASN A O 1
ATOM 1884 N N . ILE A 1 267 ? 7.674 7.892 1.889 1.00 10.31 649 ILE A N 1
ATOM 1885 C CA . ILE A 1 267 ? 6.405 7.242 2.201 1.00 10.60 649 ILE A CA 1
ATOM 1886 C C . ILE A 1 267 ? 6.231 6.049 1.262 1.00 10.72 649 ILE A C 1
ATOM 1887 O O . ILE A 1 267 ? 5.874 4.957 1.696 1.00 11.14 649 ILE A O 1
ATOM 1892 N N . ASN A 1 268 ? 6.510 6.259 -0.021 1.00 10.80 650 ASN A N 1
ATOM 1893 C CA . ASN A 1 268 ? 6.388 5.197 -1.012 1.00 12.03 650 ASN A CA 1
ATOM 1894 C C . ASN A 1 268 ? 7.263 4.008 -0.630 1.00 13.10 650 ASN A C 1
ATOM 1895 O O . ASN A 1 268 ? 6.802 2.867 -0.592 1.00 13.93 650 ASN A O 1
ATOM 1900 N N . LYS A 1 269 ? 8.533 4.280 -0.351 1.00 13.10 651 LYS A N 1
ATOM 1901 C CA . LYS A 1 269 ? 9.474 3.225 0.011 1.00 13.73 651 LYS A CA 1
ATOM 1902 C C . LYS A 1 269 ? 9.073 2.507 1.297 1.00 11.87 651 LYS A C 1
ATOM 1903 O O . LYS A 1 269 ? 9.113 1.275 1.375 1.00 11.56 651 LYS A O 1
ATOM 1909 N N . SER A 1 270 ? 8.692 3.286 2.303 1.00 9.36 652 SER A N 1
ATOM 1910 C CA . SER A 1 270 ? 8.305 2.738 3.594 1.00 10.09 652 SER A CA 1
ATOM 1911 C C . SER A 1 270 ? 7.070 1.841 3.494 1.00 7.81 652 SER A C 1
ATOM 1912 O O . SER A 1 270 ? 7.060 0.732 4.024 1.00 7.66 652 SER A O 1
ATOM 1915 N N . LEU A 1 271 ? 6.030 2.314 2.812 1.00 8.78 653 LEU A N 1
ATOM 1916 C CA . LEU A 1 271 ? 4.813 1.514 2.676 1.00 8.17 653 LEU A CA 1
ATOM 1917 C C . LEU A 1 271 ? 5.057 0.286 1.806 1.00 8.16 653 LEU A C 1
ATOM 1918 O O . LEU A 1 271 ? 4.534 -0.794 2.082 1.00 8.71 653 LEU A O 1
ATOM 1923 N N . SER A 1 272 ? 5.862 0.449 0.763 1.00 8.43 654 SER A N 1
ATOM 1924 C CA . SER A 1 272 ? 6.181 -0.664 -0.118 1.00 10.23 654 SER A CA 1
ATOM 1925 C C . SER A 1 272 ? 6.915 -1.752 0.667 1.00 9.85 654 SER A C 1
ATOM 1926 O O . SER A 1 272 ? 6.606 -2.943 0.559 1.00 9.36 654 SER A O 1
ATOM 1929 N N . CYS A 1 273 ? 7.892 -1.326 1.464 1.00 9.35 655 CYS A N 1
ATOM 1930 C CA . CYS A 1 273 ? 8.677 -2.250 2.266 1.00 8.24 655 CYS A CA 1
ATOM 1931 C C . CYS A 1 273 ? 7.791 -2.969 3.285 1.00 6.81 655 CYS A C 1
ATOM 1932 O O . CYS A 1 273 ? 7.907 -4.176 3.476 1.00 7.70 655 CYS A O 1
ATOM 1935 N N . LEU A 1 274 ? 6.909 -2.226 3.943 1.00 6.54 656 LEU A N 1
ATOM 1936 C CA . LEU A 1 274 ? 6.017 -2.834 4.926 1.00 6.42 656 LEU A CA 1
ATOM 1937 C C . LEU A 1 274 ? 5.194 -3.941 4.271 1.00 6.11 656 LEU A C 1
ATOM 1938 O O . LEU A 1 274 ? 5.078 -5.041 4.806 1.00 7.10 656 LEU A O 1
ATOM 1943 N N . GLY A 1 275 ? 4.635 -3.648 3.099 1.00 7.15 657 GLY A N 1
ATOM 1944 C CA . GLY A 1 275 ? 3.842 -4.642 2.400 1.00 7.73 657 GLY A CA 1
ATOM 1945 C C . GLY A 1 275 ? 4.668 -5.866 2.053 1.00 8.67 657 GLY A C 1
ATOM 1946 O O . GLY A 1 275 ? 4.210 -7.004 2.206 1.00 8.23 657 GLY A O 1
ATOM 1947 N N . AS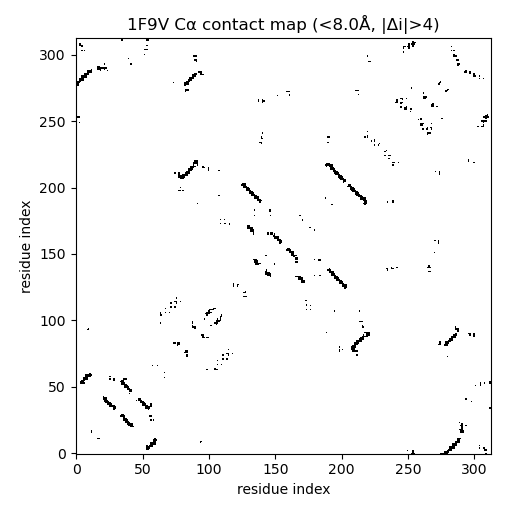P A 1 276 ? 5.893 -5.638 1.584 1.00 9.05 658 ASP A N 1
ATOM 1948 C CA . ASP A 1 276 ? 6.773 -6.738 1.218 1.00 9.45 658 ASP A CA 1
ATOM 1949 C C . ASP A 1 276 ? 7.106 -7.604 2.429 1.00 7.70 658 ASP A C 1
ATOM 1950 O O . ASP A 1 276 ? 7.111 -8.832 2.344 1.00 8.39 658 ASP A O 1
ATOM 1955 N N . VAL A 1 277 ? 7.385 -6.960 3.555 1.00 7.13 659 VAL A N 1
ATOM 1956 C CA . VAL A 1 277 ? 7.725 -7.683 4.777 1.00 7.76 659 VAL A CA 1
ATOM 1957 C C . VAL A 1 277 ? 6.545 -8.521 5.285 1.00 7.22 659 VAL A C 1
ATOM 1958 O O . VAL A 1 277 ? 6.696 -9.708 5.564 1.00 8.55 659 VAL A O 1
ATOM 1962 N N . ILE A 1 278 ? 5.368 -7.910 5.401 1.00 7.82 660 ILE A N 1
ATOM 1963 C CA . ILE A 1 278 ? 4.196 -8.642 5.888 1.00 6.34 660 ILE A CA 1
ATOM 1964 C C . ILE A 1 278 ? 3.823 -9.772 4.930 1.00 7.38 660 ILE A C 1
ATOM 1965 O O . ILE A 1 278 ? 3.475 -10.870 5.361 1.00 8.72 660 ILE A O 1
ATOM 1970 N N . HIS A 1 279 ? 3.903 -9.515 3.628 1.00 8.54 661 HIS A N 1
ATOM 1971 C CA . HIS A 1 279 ? 3.575 -10.553 2.660 1.00 9.28 661 HIS A CA 1
ATOM 1972 C C . HIS A 1 279 ? 4.528 -11.741 2.828 1.00 10.09 661 HIS A C 1
ATOM 1973 O O . HIS A 1 279 ? 4.103 -12.897 2.853 1.00 10.33 661 HIS A O 1
ATOM 1980 N N . ALA A 1 280 ? 5.818 -11.452 2.946 1.00 9.60 662 ALA A N 1
ATOM 1981 C CA . ALA A 1 280 ? 6.803 -12.509 3.099 1.00 11.31 662 ALA A CA 1
ATOM 1982 C C . ALA A 1 280 ? 6.568 -13.305 4.381 1.00 9.80 662 ALA A C 1
ATOM 1983 O O . ALA A 1 280 ? 6.668 -14.531 4.384 1.00 10.44 662 ALA A O 1
ATOM 1985 N N . LEU A 1 281 ? 6.243 -12.608 5.465 1.00 10.46 663 LEU A N 1
ATOM 1986 C CA . LEU A 1 281 ? 6.007 -13.262 6.746 1.00 10.82 663 LEU A CA 1
ATOM 1987 C C . LEU A 1 281 ? 4.787 -14.175 6.716 1.00 11.83 663 LEU A C 1
ATOM 1988 O O . LEU A 1 281 ? 4.660 -15.074 7.548 1.00 11.65 663 LEU A O 1
ATOM 1993 N N . GLY A 1 282 ? 3.893 -13.940 5.756 1.00 12.79 664 GLY A N 1
ATOM 1994 C CA . GLY A 1 282 ? 2.687 -14.747 5.645 1.00 13.67 664 GLY A CA 1
ATOM 1995 C C . GLY A 1 282 ? 2.854 -15.940 4.715 1.00 15.78 664 GLY A C 1
ATOM 1996 O O . GLY A 1 282 ? 1.899 -16.691 4.477 1.00 13.90 664 GLY A O 1
ATOM 1997 N N . GLN A 1 283 ? 4.070 -16.121 4.193 1.00 15.83 665 GLN A N 1
ATOM 1998 C CA . GLN A 1 283 ? 4.375 -17.220 3.280 1.00 19.12 665 GLN A CA 1
ATOM 1999 C C . GLN A 1 283 ? 4.802 -18.472 4.042 1.00 20.86 665 GLN A C 1
ATOM 2000 O O . GLN A 1 283 ? 5.362 -18.379 5.131 1.00 20.82 665 GLN A O 1
ATOM 2006 N N . PRO A 1 284 ? 4.539 -19.672 3.466 1.00 24.07 666 PRO A N 1
ATOM 2007 C CA . PRO A 1 284 ? 4.874 -20.969 4.073 1.00 27.59 666 PRO A CA 1
ATOM 2008 C C . PRO A 1 284 ? 6.322 -21.143 4.537 1.00 32.67 666 PRO A C 1
ATOM 2009 O O . PRO A 1 284 ? 6.608 -22.017 5.353 1.00 33.87 666 PRO A O 1
ATOM 2013 N N . ASP A 1 285 ? 7.233 -20.342 4.013 1.00 37.38 667 ASP A N 1
ATOM 2014 C CA . ASP A 1 285 ? 8.636 -20.421 4.409 1.00 42.90 667 ASP A CA 1
ATOM 2015 C C . ASP A 1 285 ? 9.158 -19.110 5.014 1.00 45.06 667 ASP A C 1
ATOM 2016 O O . ASP A 1 285 ? 10.181 -18.574 4.584 1.00 47.31 667 ASP A O 1
ATOM 2021 N N . ARG A 1 289 ? 13.450 -17.467 3.825 1.00 46.53 671 ARG A N 1
ATOM 2022 C CA . ARG A 1 289 ? 13.377 -16.302 2.947 1.00 44.94 671 ARG A CA 1
ATOM 2023 C C . ARG A 1 289 ? 14.059 -15.086 3.573 1.00 42.94 671 ARG A C 1
ATOM 2024 O O . ARG A 1 289 ? 14.213 -15.005 4.795 1.00 42.48 671 ARG A O 1
ATOM 2032 N N . HIS A 1 290 ? 14.451 -14.139 2.726 1.00 39.32 672 HIS A N 1
ATOM 2033 C CA . HIS A 1 290 ? 15.137 -12.936 3.177 1.00 35.65 672 HIS A CA 1
ATOM 2034 C C . HIS A 1 290 ? 14.191 -11.746 3.311 1.00 32.01 672 HIS A C 1
ATOM 2035 O O . HIS A 1 290 ? 14.040 -10.945 2.388 1.00 32.71 672 HIS A O 1
ATOM 2042 N N . ILE A 1 291 ? 13.563 -11.634 4.475 1.00 25.32 673 ILE A N 1
ATOM 2043 C CA . ILE A 1 291 ? 12.631 -10.550 4.748 1.00 21.17 673 ILE A CA 1
ATOM 2044 C C . ILE A 1 291 ? 13.408 -9.242 4.931 1.00 19.46 673 ILE A C 1
ATOM 2045 O O . ILE A 1 291 ? 14.253 -9.132 5.814 1.00 18.13 673 ILE A O 1
ATOM 2050 N N . PRO A 1 292 ? 13.115 -8.228 4.097 1.00 17.90 674 PRO A N 1
ATOM 2051 C CA . PRO A 1 292 ? 13.779 -6.915 4.132 1.00 15.30 674 PRO A CA 1
ATOM 2052 C C . PRO A 1 292 ? 13.464 -5.980 5.301 1.00 12.23 674 PRO A C 1
ATOM 2053 O O . PRO A 1 292 ? 13.179 -4.804 5.091 1.00 11.58 674 PRO A O 1
ATOM 2057 N N . PHE A 1 293 ? 13.534 -6.489 6.526 1.00 11.45 675 PHE A N 1
ATOM 2058 C CA . PHE A 1 293 ? 13.258 -5.663 7.701 1.00 10.39 675 PHE A CA 1
ATOM 2059 C C . PHE A 1 293 ? 14.109 -4.397 7.725 1.00 9.10 675 PHE A C 1
ATOM 2060 O O . PHE A 1 293 ? 13.629 -3.328 8.072 1.00 8.48 675 PHE A O 1
ATOM 2068 N N . ARG A 1 294 ? 15.379 -4.530 7.355 1.00 10.97 676 ARG A N 1
ATOM 2069 C CA . ARG A 1 294 ? 16.314 -3.406 7.394 1.00 12.20 676 ARG A CA 1
ATOM 2070 C C . ARG A 1 294 ? 16.124 -2.343 6.321 1.00 13.33 676 ARG A C 1
ATOM 2071 O O . ARG A 1 294 ? 16.781 -1.297 6.357 1.00 14.14 676 ARG A O 1
ATOM 2079 N N . ASN A 1 295 ? 15.221 -2.594 5.377 1.00 13.74 677 ASN A N 1
ATOM 2080 C CA . ASN A 1 295 ? 14.982 -1.648 4.292 1.00 14.70 677 ASN A CA 1
ATOM 2081 C C . ASN A 1 295 ? 14.146 -0.426 4.657 1.00 13.92 677 ASN A C 1
ATOM 2082 O O . ASN A 1 295 ? 13.989 0.480 3.844 1.00 16.07 677 ASN A O 1
ATOM 2087 N N . SER A 1 296 ? 13.598 -0.392 5.865 1.00 11.12 678 SER A N 1
ATOM 2088 C CA . SER A 1 296 ? 12.828 0.769 6.289 1.00 11.27 678 SER A CA 1
ATOM 2089 C C . SER A 1 296 ? 12.923 0.913 7.805 1.00 10.45 678 SER A C 1
ATOM 2090 O O . SER A 1 296 ? 13.129 -0.066 8.526 1.00 9.17 678 SER A O 1
ATOM 2093 N N . LYS A 1 297 ? 12.786 2.141 8.279 1.00 10.63 679 LYS A N 1
ATOM 2094 C CA . LYS A 1 297 ? 12.883 2.413 9.704 1.00 10.05 679 LYS A CA 1
ATOM 2095 C C . LYS A 1 297 ? 11.777 1.707 10.484 1.00 10.07 679 LYS A C 1
ATOM 2096 O O . LYS A 1 297 ? 12.034 1.104 11.520 1.00 10.01 679 LYS A O 1
ATOM 2102 N N . LEU A 1 298 ? 10.550 1.764 9.977 1.00 8.32 680 LEU A N 1
ATOM 2103 C CA . LEU A 1 298 ? 9.423 1.136 10.660 1.00 8.72 680 LEU A CA 1
ATOM 2104 C C . LEU A 1 298 ? 9.548 -0.372 10.820 1.00 7.88 680 LEU A C 1
ATOM 2105 O O . LEU A 1 298 ? 9.328 -0.894 11.909 1.00 8.17 680 LEU A O 1
ATOM 2110 N N . THR A 1 299 ? 9.885 -1.077 9.742 1.00 7.62 681 THR A N 1
ATOM 2111 C CA . THR A 1 299 ? 10.005 -2.526 9.820 1.00 8.06 681 THR A CA 1
ATOM 2112 C C . THR A 1 299 ? 11.221 -2.939 10.646 1.00 8.33 681 THR A C 1
ATOM 2113 O O . THR A 1 299 ? 11.192 -3.956 11.336 1.00 8.03 681 THR A O 1
ATOM 2117 N N . TYR A 1 300 ? 12.287 -2.145 10.577 1.00 7.81 682 TYR A N 1
ATOM 2118 C CA . TYR A 1 300 ? 13.486 -2.458 11.346 1.00 8.57 682 TYR A CA 1
ATOM 2119 C C . TYR A 1 300 ? 13.187 -2.295 12.834 1.00 8.72 682 TYR A C 1
ATOM 2120 O O . TYR A 1 300 ? 13.533 -3.148 13.650 1.00 8.46 682 TYR A O 1
ATOM 2129 N N . LEU A 1 301 ? 12.523 -1.201 13.181 1.00 8.35 683 LEU A N 1
ATOM 2130 C CA . LEU A 1 301 ? 12.173 -0.939 14.568 1.00 8.15 683 LEU A CA 1
ATOM 2131 C C . LEU A 1 301 ? 11.286 -2.036 15.147 1.00 8.89 683 LEU A C 1
ATOM 2132 O O . LEU A 1 301 ? 11.468 -2.459 16.290 1.00 9.10 683 LEU A O 1
ATOM 2137 N N . LEU A 1 302 ? 10.336 -2.512 14.347 1.00 7.43 684 LEU A N 1
ATOM 2138 C CA . LEU A 1 302 ? 9.371 -3.510 14.806 1.00 7.10 684 LEU A CA 1
ATOM 2139 C C . LEU A 1 302 ? 9.655 -4.977 14.525 1.00 7.95 684 LEU A C 1
ATOM 2140 O O . LEU A 1 302 ? 8.805 -5.824 14.784 1.00 8.62 684 LEU A O 1
ATOM 2145 N N . GLN A 1 303 ? 10.836 -5.295 14.015 1.00 8.17 685 GLN A N 1
ATOM 2146 C CA . GLN A 1 303 ? 11.157 -6.672 13.675 1.00 8.40 685 GLN A CA 1
ATOM 2147 C C . GLN A 1 303 ? 10.840 -7.748 14.717 1.00 8.56 685 GLN A C 1
ATOM 2148 O O . GLN A 1 303 ? 10.344 -8.811 14.361 1.00 8.83 685 GLN A O 1
ATOM 2154 N N . TYR A 1 304 ? 11.119 -7.491 15.995 1.00 9.31 686 TYR A N 1
ATOM 2155 C CA . TYR A 1 304 ? 10.839 -8.492 17.024 1.00 9.90 686 TYR A CA 1
ATOM 2156 C C . TYR A 1 304 ? 9.339 -8.648 17.320 1.00 9.21 686 TYR A C 1
ATOM 2157 O O . TYR A 1 304 ? 8.915 -9.662 17.877 1.00 9.62 686 TYR A O 1
ATOM 2166 N N . SER A 1 305 ? 8.547 -7.641 16.957 1.00 8.95 687 SER A N 1
ATOM 2167 C CA . SER A 1 305 ? 7.105 -7.687 17.181 1.00 9.82 687 SER A CA 1
ATOM 2168 C C . SER A 1 305 ? 6.396 -8.184 15.922 1.00 11.35 687 SER A C 1
ATOM 2169 O O . SER A 1 305 ? 5.169 -8.288 15.887 1.00 10.69 687 SER A O 1
ATOM 2172 N N . LEU A 1 306 ? 7.180 -8.498 14.894 1.00 10.30 688 LEU A N 1
ATOM 2173 C CA . LEU A 1 306 ? 6.640 -8.985 13.630 1.00 10.69 688 LEU A CA 1
ATOM 2174 C C . LEU A 1 306 ? 7.034 -10.437 13.400 1.00 11.11 688 LEU A C 1
ATOM 2175 O O . LEU A 1 306 ? 6.495 -11.105 12.528 1.00 12.64 688 LEU A O 1
ATOM 2180 N N . THR A 1 307 ? 7.978 -10.925 14.192 1.00 11.81 689 THR A N 1
ATOM 2181 C CA . THR A 1 307 ? 8.454 -12.289 14.044 1.00 13.12 689 THR A CA 1
ATOM 2182 C C . THR A 1 307 ? 8.122 -13.148 15.247 1.00 14.58 689 THR A C 1
ATOM 2183 O O . THR A 1 307 ? 7.531 -12.676 16.214 1.00 16.26 689 THR A O 1
ATOM 2187 N N . GLY A 1 308 ? 8.512 -14.416 15.190 1.00 15.96 690 GLY A N 1
ATOM 2188 C CA . GLY A 1 308 ? 8.221 -15.315 16.289 1.00 16.90 690 GLY A CA 1
ATOM 2189 C C . GLY A 1 308 ? 6.742 -15.662 16.274 1.00 18.40 690 GLY A C 1
ATOM 2190 O O . GLY A 1 308 ? 6.165 -15.937 15.216 1.00 20.97 690 GLY A O 1
ATOM 2191 N N . ASP A 1 309 ? 6.118 -15.651 17.443 1.00 18.61 691 ASP A N 1
ATOM 2192 C CA . ASP A 1 309 ? 4.695 -15.962 17.532 1.00 18.91 691 ASP A CA 1
ATOM 2193 C C . ASP A 1 309 ? 3.909 -14.662 17.653 1.00 16.97 691 ASP A C 1
ATOM 2194 O O . ASP A 1 309 ? 2.752 -14.659 18.075 1.00 17.61 691 ASP A O 1
ATOM 2199 N N . SER A 1 310 ? 4.554 -13.558 17.288 1.00 14.49 692 SER A N 1
ATOM 2200 C CA . SER A 1 310 ? 3.918 -12.251 17.343 1.00 12.72 692 SER A CA 1
ATOM 2201 C C . SER A 1 310 ? 2.655 -12.294 16.477 1.00 12.44 692 SER A C 1
ATOM 2202 O O . SER A 1 310 ? 2.583 -13.052 15.503 1.00 13.79 692 SER A O 1
ATOM 2205 N N . LYS A 1 311 ? 1.666 -11.485 16.839 1.00 10.22 693 LYS A N 1
ATOM 2206 C CA . LYS A 1 311 ? 0.409 -11.433 16.094 1.00 9.24 693 LYS A CA 1
ATOM 2207 C C . LYS A 1 311 ? 0.265 -10.070 15.447 1.00 7.94 693 LYS A C 1
ATOM 2208 O O . LYS A 1 311 ? 0.394 -9.044 16.107 1.00 8.00 693 LYS A O 1
ATOM 2214 N N . THR A 1 312 ? -0.004 -10.066 14.147 1.00 8.44 694 THR A N 1
ATOM 2215 C CA . THR A 1 312 ? -0.139 -8.820 13.415 1.00 8.78 694 THR A CA 1
ATOM 2216 C C . THR A 1 312 ? -1.501 -8.674 12.759 1.00 7.73 694 THR A C 1
ATOM 2217 O O . THR A 1 312 ? -2.040 -9.633 12.215 1.00 8.54 694 THR A O 1
ATOM 2221 N N . LEU A 1 313 ? -2.042 -7.463 12.827 1.00 7.60 695 LEU A N 1
ATOM 2222 C CA . LEU A 1 313 ? -3.327 -7.158 12.217 1.00 8.22 695 LEU A CA 1
ATOM 2223 C C . LEU A 1 313 ? -3.162 -5.943 11.314 1.00 8.14 695 LEU A C 1
ATOM 2224 O O . LEU A 1 313 ? -2.736 -4.879 11.764 1.00 8.27 695 LEU A O 1
ATOM 2229 N N . MET A 1 314 ? -3.470 -6.116 10.033 1.00 8.39 696 MET A N 1
ATOM 2230 C CA . MET A 1 314 ? -3.405 -5.012 9.082 1.00 9.72 696 MET A CA 1
ATOM 2231 C C . MET A 1 314 ? -4.846 -4.515 8.998 1.00 9.61 696 MET A C 1
ATOM 2232 O O . MET A 1 314 ? -5.761 -5.291 8.732 1.00 9.19 696 MET A O 1
ATOM 2237 N N . PHE A 1 315 ? -5.036 -3.229 9.249 1.00 9.38 697 PHE A N 1
ATOM 2238 C CA . PHE A 1 315 ? -6.355 -2.612 9.239 1.00 9.41 697 PHE A CA 1
ATOM 2239 C C . PHE A 1 315 ? -6.440 -1.637 8.063 1.00 8.55 697 PHE A C 1
ATOM 2240 O O . PHE A 1 315 ? -5.918 -0.526 8.135 1.00 9.43 697 PHE A O 1
ATOM 2248 N N . VAL A 1 316 ? -7.103 -2.048 6.984 1.00 7.42 698 VAL A N 1
ATOM 2249 C CA . VAL A 1 316 ? -7.204 -1.195 5.806 1.00 7.36 698 VAL A CA 1
ATOM 2250 C C . VAL A 1 316 ? -8.484 -0.367 5.761 1.00 8.40 698 VAL A C 1
ATOM 2251 O O . VAL A 1 316 ? -9.593 -0.890 5.620 1.00 9.38 698 VAL A O 1
ATOM 2255 N N . ASN A 1 317 ? -8.295 0.941 5.893 1.00 7.49 699 ASN A N 1
ATOM 2256 C CA . ASN A 1 317 ? -9.373 1.912 5.897 1.00 7.85 699 ASN A CA 1
ATOM 2257 C C . ASN A 1 317 ? -9.653 2.409 4.497 1.00 8.04 699 ASN A C 1
ATOM 2258 O O . ASN A 1 317 ? -8.731 2.744 3.753 1.00 7.24 699 ASN A O 1
ATOM 2263 N N . ILE A 1 318 ? -10.933 2.465 4.138 1.00 8.68 700 ILE A N 1
ATOM 2264 C CA . ILE A 1 318 ? -11.308 2.966 2.824 1.00 8.34 700 ILE A CA 1
ATOM 2265 C C . ILE A 1 318 ? -12.551 3.836 2.891 1.00 9.07 700 ILE A C 1
ATOM 2266 O O . ILE A 1 318 ? -13.386 3.694 3.789 1.00 8.34 700 ILE A O 1
ATOM 2271 N N . SER A 1 319 ? -12.641 4.761 1.945 1.00 9.02 701 SER A N 1
ATOM 2272 C CA . SER A 1 319 ? -13.791 5.642 1.841 1.00 11.07 701 SER A CA 1
ATOM 2273 C C . SER A 1 319 ? -14.825 4.908 0.983 1.00 11.88 701 SER A C 1
ATOM 2274 O O . SER A 1 319 ? -14.468 4.097 0.128 1.00 11.54 701 SER A O 1
ATOM 2277 N N . PRO A 1 320 ? -16.123 5.164 1.215 1.00 12.98 702 PRO A N 1
ATOM 2278 C CA . PRO A 1 320 ? -17.166 4.500 0.423 1.00 13.67 702 PRO A CA 1
ATOM 2279 C C . PRO A 1 320 ? -17.523 5.295 -0.839 1.00 14.34 702 PRO A C 1
ATOM 2280 O O . PRO A 1 320 ? -18.288 4.824 -1.683 1.00 15.86 702 PRO A O 1
ATOM 2284 N N . SER A 1 321 ? -16.958 6.491 -0.966 1.00 13.38 703 SER A N 1
ATOM 2285 C CA . SER A 1 321 ? -17.273 7.384 -2.075 1.00 14.03 703 SER A CA 1
ATOM 2286 C C . SER A 1 321 ? -16.548 7.223 -3.404 1.00 13.76 703 SER A C 1
ATOM 2287 O O . SER A 1 321 ? -15.392 6.810 -3.460 1.00 12.52 703 SER A O 1
ATOM 2290 N N . SER A 1 322 ? -17.260 7.580 -4.476 1.00 13.92 704 SER A N 1
ATOM 2291 C CA . SER A 1 322 ? -16.767 7.471 -5.852 1.00 12.04 704 SER A CA 1
ATOM 2292 C C . SER A 1 322 ? -15.527 8.281 -6.181 1.00 13.11 704 SER A C 1
ATOM 2293 O O . SER A 1 322 ? -14.688 7.828 -6.958 1.00 13.54 704 SER A O 1
ATOM 2296 N N . SER A 1 323 ? -15.407 9.475 -5.610 1.00 13.04 705 SER A N 1
ATOM 2297 C CA . SER A 1 323 ? -14.246 10.311 -5.893 1.00 14.78 705 SER A CA 1
ATOM 2298 C C . SER A 1 323 ? -12.950 9.657 -5.427 1.00 14.63 705 SER A C 1
ATOM 2299 O O . SER A 1 323 ? -11.868 10.008 -5.893 1.00 15.84 705 SER A O 1
ATOM 2302 N N . HIS A 1 324 ? -13.067 8.695 -4.518 1.00 13.38 706 HIS A N 1
ATOM 2303 C CA . HIS A 1 324 ? -11.896 8.008 -3.978 1.00 13.99 706 HIS A CA 1
ATOM 2304 C C . HIS A 1 324 ? -11.756 6.572 -4.457 1.00 13.59 706 HIS A C 1
ATOM 2305 O O . HIS A 1 324 ? -10.874 5.848 -3.988 1.00 12.98 706 HIS A O 1
ATOM 2312 N N . ILE A 1 325 ? -12.609 6.153 -5.384 1.00 11.79 707 ILE A N 1
ATOM 2313 C CA . ILE A 1 325 ? -12.585 4.771 -5.850 1.00 10.96 707 ILE A CA 1
ATOM 2314 C C . ILE A 1 325 ? -11.246 4.226 -6.353 1.00 10.11 707 ILE A C 1
ATOM 2315 O O . ILE A 1 325 ? -10.928 3.052 -6.154 1.00 10.55 707 ILE A O 1
ATOM 2320 N N . ASN A 1 326 ? -10.449 5.064 -6.997 1.00 11.34 708 ASN A N 1
ATOM 2321 C CA . ASN A 1 326 ? -9.173 4.582 -7.500 1.00 12.62 708 ASN A CA 1
ATOM 2322 C C . ASN A 1 326 ? -8.203 4.294 -6.362 1.00 11.25 708 ASN A C 1
ATOM 2323 O O . ASN A 1 326 ? -7.501 3.282 -6.384 1.00 12.35 708 ASN A O 1
ATOM 2328 N N . GLU A 1 327 ? -8.176 5.165 -5.362 1.00 11.29 709 GLU A N 1
ATOM 2329 C CA . GLU A 1 327 ? -7.285 4.956 -4.227 1.00 11.42 709 GLU A CA 1
ATOM 2330 C C . GLU A 1 327 ? -7.809 3.803 -3.390 1.00 11.01 709 GLU A C 1
ATOM 2331 O O . GLU A 1 327 ? -7.037 3.067 -2.775 1.00 10.74 709 GLU A O 1
ATOM 2337 N N . THR A 1 328 ? -9.132 3.649 -3.359 1.00 10.86 710 THR A N 1
ATOM 2338 C CA . THR A 1 328 ? -9.741 2.564 -2.608 1.00 9.68 710 THR A CA 1
ATOM 2339 C C . THR A 1 328 ? -9.289 1.242 -3.218 1.00 9.54 710 THR A C 1
ATOM 2340 O O . THR A 1 328 ? -8.935 0.306 -2.501 1.00 9.27 710 THR A O 1
ATOM 2344 N N . LEU A 1 329 ? -9.291 1.162 -4.545 1.00 9.01 711 LEU A N 1
ATOM 2345 C CA . LEU A 1 329 ? -8.857 -0.055 -5.210 1.00 9.24 711 LEU A CA 1
ATOM 2346 C C . LEU A 1 329 ? -7.370 -0.294 -4.930 1.00 8.51 711 LEU A C 1
ATOM 2347 O O . LEU A 1 329 ? -6.932 -1.436 -4.789 1.00 9.21 711 LEU A O 1
ATOM 2352 N N . ASN A 1 330 ? -6.600 0.784 -4.837 1.00 8.64 712 ASN A N 1
ATOM 2353 C CA . ASN A 1 330 ? -5.174 0.662 -4.538 1.00 9.77 712 ASN A CA 1
ATOM 2354 C C . ASN A 1 330 ? -5.014 0.060 -3.138 1.00 9.66 712 ASN A C 1
ATOM 2355 O O . ASN A 1 330 ? -4.242 -0.879 -2.939 1.00 9.62 712 ASN A O 1
ATOM 2360 N N . SER A 1 331 ? -5.765 0.596 -2.178 1.00 8.54 713 SER A N 1
ATOM 2361 C CA . SER A 1 331 ? -5.711 0.121 -0.796 1.00 8.58 713 SER A CA 1
ATOM 2362 C C . SER A 1 331 ? -6.129 -1.342 -0.659 1.00 8.56 713 SER A C 1
ATOM 2363 O O . SER A 1 331 ? -5.532 -2.097 0.110 1.00 6.90 713 SER A O 1
ATOM 2366 N N . LEU A 1 332 ? -7.157 -1.746 -1.400 1.00 7.59 714 LEU A N 1
ATOM 2367 C CA . LEU A 1 332 ? -7.629 -3.122 -1.333 1.00 7.90 714 LEU A CA 1
ATOM 2368 C C . LEU A 1 332 ? -6.614 -4.059 -1.967 1.00 8.46 714 LEU A C 1
ATOM 2369 O O . LEU A 1 332 ? -6.483 -5.215 -1.559 1.00 8.67 714 LEU A O 1
ATOM 2374 N N . ARG A 1 333 ? -5.887 -3.565 -2.964 1.00 8.13 715 ARG A N 1
ATOM 2375 C CA . ARG A 1 333 ? -4.869 -4.393 -3.590 1.00 9.44 715 ARG A CA 1
ATOM 2376 C C . ARG A 1 333 ? -3.709 -4.563 -2.592 1.00 8.48 715 ARG A C 1
ATOM 2377 O O . ARG A 1 333 ? -3.104 -5.636 -2.511 1.00 8.30 715 ARG A O 1
ATOM 2385 N N . PHE A 1 334 ? -3.411 -3.515 -1.826 1.00 8.47 716 PHE A N 1
ATOM 2386 C CA . PHE A 1 334 ? -2.355 -3.620 -0.817 1.00 8.57 716 PHE A CA 1
ATOM 2387 C C . PHE A 1 334 ? -2.821 -4.627 0.242 1.00 8.67 716 PHE A C 1
ATOM 2388 O O . PHE A 1 334 ? -2.070 -5.519 0.644 1.00 8.96 716 PHE A O 1
ATOM 2396 N N . ALA A 1 335 ? -4.067 -4.480 0.690 1.00 8.63 717 ALA A N 1
ATOM 2397 C CA . ALA A 1 335 ? -4.638 -5.380 1.689 1.00 8.89 717 ALA A CA 1
ATOM 2398 C C . ALA A 1 335 ? -4.545 -6.832 1.242 1.00 8.21 717 ALA A C 1
ATOM 2399 O O . ALA A 1 335 ? -4.227 -7.712 2.041 1.00 8.49 717 ALA A O 1
ATOM 2401 N N . SER A 1 336 ? -4.842 -7.082 -0.033 1.00 7.89 718 SER A N 1
ATOM 2402 C CA . SER A 1 336 ? -4.778 -8.432 -0.590 1.00 9.39 718 SER A CA 1
ATOM 2403 C C . SER A 1 336 ? -3.344 -8.973 -0.570 1.00 10.12 718 SER A C 1
ATOM 2404 O O . SER A 1 336 ? -3.117 -10.164 -0.342 1.00 10.49 718 SER A O 1
ATOM 2407 N N . LYS A 1 337 ? -2.378 -8.091 -0.813 1.00 10.91 719 LYS A N 1
ATOM 2408 C CA . LYS A 1 337 ? -0.979 -8.495 -0.808 1.00 11.21 719 LYS A CA 1
ATOM 2409 C C . LYS A 1 337 ? -0.531 -8.908 0.595 1.00 11.76 719 LYS A C 1
ATOM 2410 O O . LYS A 1 337 ? 0.238 -9.861 0.755 1.00 10.62 719 LYS A O 1
ATOM 2416 N N . VAL A 1 338 ? -1.023 -8.213 1.617 1.00 9.99 720 VAL A N 1
ATOM 2417 C CA . VAL A 1 338 ? -0.612 -8.558 2.969 1.00 10.75 720 VAL A CA 1
ATOM 2418 C C . VAL A 1 338 ? -1.398 -9.727 3.575 1.00 11.15 720 VAL A C 1
ATOM 2419 O O . VAL A 1 338 ? -1.071 -10.201 4.657 1.00 9.91 720 VAL A O 1
ATOM 2423 N N . ASN A 1 339 ? -2.430 -10.196 2.872 1.00 11.00 721 ASN A N 1
ATOM 2424 C CA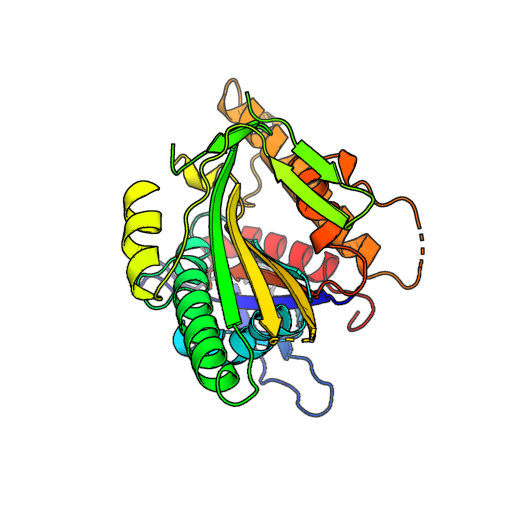 . ASN A 1 339 ? -3.209 -11.349 3.331 1.00 10.16 721 ASN A CA 1
ATOM 2425 C C . ASN A 1 339 ? -2.195 -12.496 3.361 1.00 10.74 721 ASN A C 1
ATOM 2426 O O . ASN A 1 339 ? -1.419 -12.650 2.418 1.00 11.31 721 ASN A O 1
ATOM 2431 N N . SER A 1 340 ? -2.190 -13.302 4.416 1.00 10.54 722 SER A N 1
ATOM 2432 C CA . SER A 1 340 ? -1.241 -14.415 4.477 1.00 11.42 722 SER A CA 1
ATOM 2433 C C . SER A 1 340 ? -1.804 -15.663 3.790 1.00 13.16 722 SER A C 1
ATOM 2434 O O . SER A 1 340 ? -2.986 -15.702 3.427 1.00 12.97 722 SER A O 1
ATOM 2437 N N . THR A 1 341 ? -0.961 -16.679 3.611 1.00 12.42 723 THR A N 1
ATOM 2438 C CA . THR A 1 341 ? -1.384 -17.914 2.959 1.00 13.39 723 THR A CA 1
ATOM 2439 C C . THR A 1 341 ? -2.345 -18.724 3.821 1.00 14.17 723 THR A C 1
ATOM 2440 O O . THR A 1 341 ? -2.662 -19.876 3.522 1.00 15.05 723 THR A O 1
ATOM 2444 N N . ARG A 1 342 ? -2.799 -18.113 4.905 1.00 14.16 724 ARG A N 1
ATOM 2445 C CA . ARG A 1 342 ? -3.764 -18.742 5.784 1.00 15.32 724 ARG A CA 1
ATOM 2446 C C . ARG A 1 342 ? -5.119 -18.567 5.085 1.00 14.09 724 ARG A C 1
ATOM 2447 O O . ARG A 1 342 ? -6.021 -19.395 5.210 1.00 13.02 724 ARG A O 1
ATOM 2455 N N . LEU A 1 343 ? -5.220 -17.490 4.314 1.00 12.91 725 LEU A N 1
ATOM 2456 C CA . LEU A 1 343 ? -6.447 -17.129 3.617 1.00 13.42 725 LEU A CA 1
ATOM 2457 C C . LEU A 1 343 ? -6.327 -17.159 2.094 1.00 13.91 725 LEU A C 1
ATOM 2458 O O . LEU A 1 343 ? -7.216 -17.660 1.401 1.00 12.14 725 LEU A O 1
ATOM 2463 N N . VAL A 1 344 ? -5.232 -16.615 1.573 1.00 14.43 726 VAL A N 1
ATOM 2464 C CA . VAL A 1 344 ? -5.021 -16.571 0.133 1.00 16.72 726 VAL A CA 1
ATOM 2465 C C . VAL A 1 344 ? -4.743 -17.959 -0.427 1.00 17.83 726 VAL A C 1
ATOM 2466 O O . VAL A 1 344 ? -3.943 -18.701 0.184 1.00 20.70 726 VAL A O 1
#

Secondary structure (DSSP, 8-state):
-EEEEEEEEPPPPTTT---TTEEEEEPPPBTTTTBEEEEEEEGGGTT-EEEEEESEEE-TT--HHHHHHHHHHHHGGGGGT--EEEEEE--TTSSHHHHHHSTTTSHHHHHHHHHHHHHHHHGGGT-EEEEEEEEEEEETTEEEETT----EEEETTTTEEEETT---EE-SSGGGHHHHHHHH---GGGSEEEEEEEEEEE----EEEEEEEEEEPPP-----GGG--HHHHHHHHHHHHHHHHHHHHHHHHTS------GGGSHHHHHHHHHHSTT-EEEEEEEE--SGGGHHHHHHHHHHHHHH--TTT-

Nearest PDB structures (foldseek):
  1f9v-assembly1_A  TM=1.003E+00  e=5.854E-74  Saccharomyces cerevisiae
  1f9u-assembly1_A  TM=9.505E-01  e=2.300E-62  Saccharomyces cerevisiae
  1f9t-assembly1_A  TM=9.492E-01  e=2.619E-61  Saccharomyces cerevisiae
  3t0q-assembly1_A  TM=9.640E-01  e=6.683E-49  Eremothecium gossypii ATCC 10895
  4gkr-assembly1_A  TM=9.473E-01  e=4.101E-47  Nakaseomyces glabratus CBS 138

Foldseek 3Di:
DFEFEEEEAAAADPPVFDAVFKDKAWADQDPPQQKTKIWIAGNVCRVDIDMFIGNYYHYHVQFLVNVVVVVLVQLLCLLVFFAEEEAEAAAPPLQLCCQQPVPCRHPPLVSLQSNVVVQVVCVVVQKDKWKKKFKWKAALQQIGGLQPNWDWDQDPVVRDIDIPPHDMGTDPHSVCVCVVVVSSPVVCLLIKMWMKMWIWMCRVHDTHIYMYIYIRAHGPDDDDLVPDDDPVNSSNVQSNQQLVLVLQQLLVLLEPDDDRPQVSGNVSVNCVSCSDDNHHYYYYYGGYRGDVCSVRRVVSSVSSRSNHHPVRD

Radius of gyration: 19.49 Å; Cα contacts (8 Å, |Δi|>4): 659; chains: 1; bounding box: 44×41×60 Å

GO terms:
  GO:0008017 microtubule binding (F, IDA)
  GO:0044732 mitotic spindle pole body (C, IDA)
  GO:0005816 spindle pole body (C, IDA)
  GO:0005881 cytoplasmic microtubule (C, IDA)
  GO:0008569 minus-end-directed microtubule motor activity (F, IDA)
  GO:0051321 meiotic cell cycle (P, IDA)
  GO:0007064 mitotic sister chromatid cohesion (P, IGI)
  GO:0000742 karyogamy involved in conjugation with cellular fusion (P, IMP)
  GO:0000743 nuclear migration involved in conjugation with cellular fusion (P, IMP)
  GO:0000922 spindle pole (C, HDA)
  GO:0005634 nucleus (C, HDA)
  GO:0036503 ERAD pathway (P, IMP)
  GO:0005874 microtubule (C, HDA)
  GO:0051321 meiotic cell cycle (P, IMP)
  GO:0060236 regulation of mitotic spindle organization (P, IMP)
  GO:0007064 mitotic sister chromatid cohesion (P, IMP)
  GO:0000278 mitotic cell cycle (P, IMP)
  GO:0005515 protein binding (F, IPI)
  GO:0016887 ATP hydrolysis activity (F, IDA)
  GO:0051256 mitotic spindle midzone assembly (P, IDA)

Solvent-accessible surface area: 15312 Å² total; per-residue (Å²): 65,56,7,78,0,28,0,12,2,32,77,38,96,164,158,133,34,79,60,108,69,12,106,31,62,36,41,149,68,61,130,150,68,32,27,17,20,0,61,0,12,41,102,145,72,87,97,100,72,41,93,20,98,0,11,42,6,8,48,81,153,39,74,7,90,39,1,28,127,51,1,5,121,29,0,51,8,0,9,107,28,72,29,0,0,0,0,0,16,0,16,67,53,0,17,15,75,111,2,0,36,33,116,66,43,0,4,3,10,17,0,2,44,42,2,16,88,75,12,81,135,26,130,116,128,39,46,85,21,94,9,43,0,20,12,0,13,3,55,49,46,92,15,63,8,41,5,230,198,55,76,24,124,34,61,145,150,82,91,42,29,88,20,35,111,20,52,60,23,156,4,136,36,55,126,54,11,103,94,5,38,143,100,29,172,165,90,54,30,10,1,5,13,0,0,11,0,17,0,35,1,31,27,128,91,54,150,21,97,0,16,0,3,1,0,14,1,0,4,10,49,140,58,81,66,94,142,23,118,46,125,130,34,135,25,4,53,42,25,33,122,2,13,60,9,1,0,58,0,0,71,12,21,4,44,115,114,126,182,37,42,26,183,108,6,60,1,0,52,7,5,30,29,10,9,33,65,98,6,51,6,5,0,0,0,2,2,1,10,2,12,97,48,10,91,29,1,6,53,2,0,117,23,0,41,81,0,8,8,62,137,44,118